Protein 1T9F (pdb70)

Organism: Caenorhabditis elegans (NCBI:txid6239)

Nearest PDB structures (foldseek):
  1t9f-assembly1_A  TM=1.006E+00  e=1.493E-34  Caenorhabditis elegans
  3mal-assembly2_B  TM=9.636E-01  e=2.741E-17  Arabidopsis thaliana
  6p28-assembly1_A  TM=9.040E-01  e=5.120E-12  Saccharomyces cerevisiae
  6zqq-assembly4_D  TM=9.127E-01  e=6.419E-11  Saccharomyces cerevisiae
  3uj4-assembly2_B  TM=7.169E-01  e=3.478E-07  Rattus norvegicus

B-factor: mean 32.27, std 14.47, range [6.42, 89.37]

Radius of gyration: 14.71 Å; Cα contacts (8 Å, |Δi|>4): 488; chains: 1; bounding box: 30×32×43 Å

Secondary structure (DSSP, 8-state):
--TT-B-BTT-EEEEEETTT-PEEEEEEEE-SSSS--EEEEEES-SS-GGG-EEEEE-TT----TTPBPPTT-EEEEEETTT--EEEEEEEE-SS-TTSEEEEEE--TTT--GGG-EEEE-SSSS-BTTSEEEEEETTT-PEEEEEEEE--TTSTTPEEEEEESS--TT--EEEE---

Solvent-accessible surface area: 8134 Å² total; per-residue (Å²): 101,79,127,124,44,51,3,31,8,73,28,33,7,15,0,15,1,28,112,58,31,0,40,0,10,0,21,123,47,138,18,82,69,24,34,33,42,19,3,0,0,0,7,155,74,74,92,37,103,43,1,6,0,34,0,16,12,10,48,134,55,193,30,80,182,47,52,17,10,92,14,50,70,95,4,22,0,34,0,68,61,48,19,13,0,0,13,2,26,163,92,53,1,23,88,6,163,136,43,24,0,0,0,2,46,19,34,99,101,102,15,60,68,9,0,4,1,33,0,56,16,138,68,94,65,0,46,70,78,31,104,4,54,0,103,1,39,89,39,21,3,18,0,0,16,30,61,92,100,24,35,192,117,18,154,20,32,40,0,0,0,2,2,124,74,91,60,60,10,0,24,0,85,5,28,124,16,158

Foldseek 3Di:
DPPPQADWAFAKWWKAFPPPRWTWFWDQDFADFWPRATAIWTHPDPQDLRRMKTKHAALPDHDDTVHWAWAFGKIWIARPPPQFIWFWDPIAFRPHRQFTGIHGDDHNVPDDLRRIWGWHDPDITHHLPDKTWTARPPPRFIWFFPPDADPPPRGGITGITTHNDDDSGGIIHIDHSD

InterPro domains:
  IPR016093 MIR motif [PF02815] (43-169)
  IPR016093 MIR motif [PS50919] (23-77)
  IPR016093 MIR motif [PS50919] (85-141)
  IPR016093 MIR motif [PS50919] (142-196)
  IPR016093 MIR motif [SM00472] (23-77)
  IPR016093 MIR motif [SM00472] (85-141)
  IPR016093 MIR motif [SM00472] (143-196)
  IPR036300 Mir domain superfamily [SSF82109] (24-197)

CATH classification: 2.80.10.50

Structure (mmCIF, N/CA/C/O backbone):
data_1T9F
#
_entry.id   1T9F
#
_cell.length_a   76.376
_cell.length_b   76.376
_cell.length_c   57.388
_cell.angle_alpha   90.00
_cell.angle_beta   90.00
_cell.angle_gamma   120.00
#
_symmetry.space_group_name_H-M   'P 64'
#
loop_
_entity.id
_entity.type
_entity.pdbx_description
1 polymer 'protein 1d10'
2 non-polymer 'MALONATE ION'
3 water water
#
loop_
_atom_site.group_PDB
_atom_site.id
_atom_site.type_symbol
_atom_site.label_atom_id
_atom_site.label_alt_id
_atom_site.label_comp_id
_atom_site.label_asym_id
_atom_site.label_entity_id
_atom_site.label_seq_id
_atom_site.pdbx_PDB_ins_code
_atom_site.Cartn_x
_atom_site.Cartn_y
_atom_site.Cartn_z
_atom_site.occupancy
_atom_site.B_iso_or_equiv
_atom_site.auth_seq_id
_atom_site.auth_comp_id
_atom_site.auth_asym_id
_atom_site.auth_atom_id
_atom_site.pdbx_PDB_model_num
ATOM 1 N N . GLY A 1 1 ? 4.352 39.773 -22.016 1.00 70.16 -1 GLY A N 1
ATOM 2 C CA . GLY A 1 1 ? 4.332 38.478 -21.278 1.00 69.23 -1 GLY A CA 1
ATOM 3 C C . GLY A 1 1 ? 4.803 37.322 -22.139 1.00 71.79 -1 GLY A C 1
ATOM 4 O O . GLY A 1 1 ? 4.031 36.415 -22.462 1.00 73.68 -1 GLY A O 1
ATOM 5 N N . SER A 1 2 ? 6.076 37.355 -22.519 1.00 68.23 0 SER A N 1
ATOM 6 C CA . SER A 1 2 ? 6.649 36.302 -23.346 1.00 64.14 0 SER A CA 1
ATOM 7 C C . SER A 1 2 ? 6.138 34.932 -22.906 1.00 67.09 0 SER 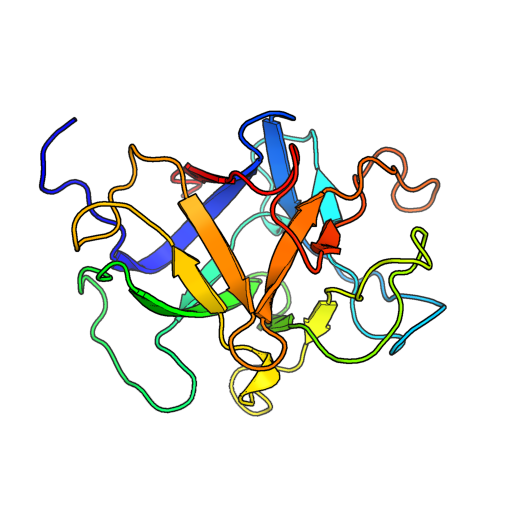A C 1
ATOM 8 O O . SER A 1 2 ? 6.129 34.610 -21.715 1.00 67.64 0 SER A O 1
ATOM 11 N N . ASP A 1 3 ? 5.712 34.130 -23.876 1.00 68.26 22 ASP A N 1
ATOM 12 C CA . ASP A 1 3 ? 5.174 32.800 -23.602 1.00 66.93 22 ASP A CA 1
ATOM 13 C C . ASP A 1 3 ? 6.250 31.830 -23.126 1.00 63.29 22 ASP A C 1
ATOM 14 O O . ASP A 1 3 ? 6.002 30.630 -23.015 1.00 63.81 22 ASP A O 1
ATOM 19 N N . GLU A 1 4 ? 7.440 32.350 -22.844 1.00 59.67 23 GLU A N 1
ATOM 20 C CA . GLU A 1 4 ? 8.542 31.514 -22.390 1.00 59.63 23 GLU A CA 1
ATOM 21 C C . GLU A 1 4 ? 9.183 32.069 -21.118 1.00 56.26 23 GLU A C 1
ATOM 22 O O . GLU A 1 4 ? 10.366 31.858 -20.858 1.00 53.06 23 GLU A O 1
ATOM 28 N N . ASP A 1 5 ? 8.388 32.783 -20.327 1.00 55.49 24 ASP A N 1
ATOM 29 C CA . ASP A 1 5 ? 8.862 33.345 -19.066 1.00 55.29 24 ASP A CA 1
ATOM 30 C C . ASP A 1 5 ? 8.437 32.382 -17.960 1.00 51.70 24 ASP A C 1
ATOM 31 O O . ASP A 1 5 ? 8.057 32.795 -16.863 1.00 53.18 24 ASP A O 1
ATOM 36 N N . PHE A 1 6 ? 8.509 31.090 -18.262 1.00 46.37 25 PHE A N 1
ATOM 37 C CA . PHE A 1 6 ? 8.104 30.054 -17.322 1.00 43.02 25 PHE A CA 1
ATOM 38 C C . PHE A 1 6 ? 8.962 29.901 -16.076 1.00 37.35 25 PHE A C 1
ATOM 39 O O . PHE A 1 6 ? 10.134 30.264 -16.053 1.00 34.94 25 PHE A O 1
ATOM 47 N N . VAL A 1 7 ? 8.342 29.357 -15.034 1.00 35.80 26 VAL A N 1
ATOM 48 C CA . VAL A 1 7 ? 9.001 29.114 -13.760 1.00 27.22 26 VAL A CA 1
ATOM 49 C C . VAL A 1 7 ? 9.806 27.837 -13.934 1.00 30.24 26 VAL A C 1
ATOM 50 O O . VAL A 1 7 ? 9.303 26.855 -14.481 1.00 28.59 26 VAL A O 1
ATOM 5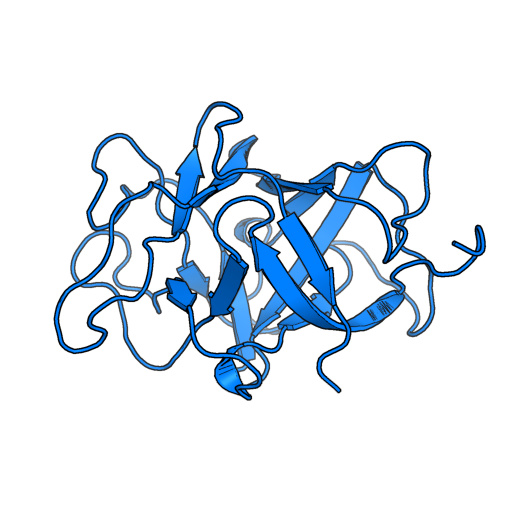4 N N . THR A 1 8 ? 11.048 27.845 -13.462 1.00 28.75 27 THR A N 1
ATOM 55 C CA . THR A 1 8 ? 11.924 26.692 -13.627 1.00 27.43 27 THR A CA 1
ATOM 56 C C . THR A 1 8 ? 12.291 25.947 -12.351 1.00 24.58 27 THR A C 1
ATOM 57 O O . THR A 1 8 ? 12.247 26.494 -11.248 1.00 18.26 27 THR A O 1
ATOM 61 N N . CYS A 1 9 ? 12.678 24.691 -12.520 1.00 18.60 28 CYS A N 1
ATOM 62 C CA . CYS A 1 9 ? 13.041 23.850 -11.395 1.00 21.71 28 CYS A CA 1
ATOM 63 C C . CYS A 1 9 ? 14.303 24.370 -10.707 1.00 18.57 28 CYS A C 1
ATOM 64 O O . CYS A 1 9 ? 15.269 24.735 -11.365 1.00 23.94 28 CYS A O 1
ATOM 67 N N . TYR A 1 10 ? 14.266 24.401 -9.379 1.00 18.10 29 TYR A N 1
ATOM 68 C CA . TYR A 1 10 ? 15.354 24.896 -8.536 1.00 22.23 29 TYR A CA 1
ATOM 69 C C . TYR A 1 10 ? 15.496 26.413 -8.554 1.00 23.58 29 TYR A C 1
ATOM 70 O O . TYR A 1 10 ? 16.460 26.960 -8.018 1.00 22.74 29 TYR A O 1
ATOM 79 N N . SER A 1 11 ? 14.547 27.100 -9.178 1.00 23.89 30 SER A N 1
ATOM 80 C CA . SER A 1 11 ? 14.603 28.554 -9.184 1.00 20.88 30 SER A CA 1
ATOM 81 C C . SER A 1 11 ? 14.223 28.977 -7.762 1.00 26.23 30 SER A C 1
ATOM 82 O O . SER A 1 11 ? 13.589 28.212 -7.034 1.00 20.15 30 SER A O 1
ATOM 85 N N 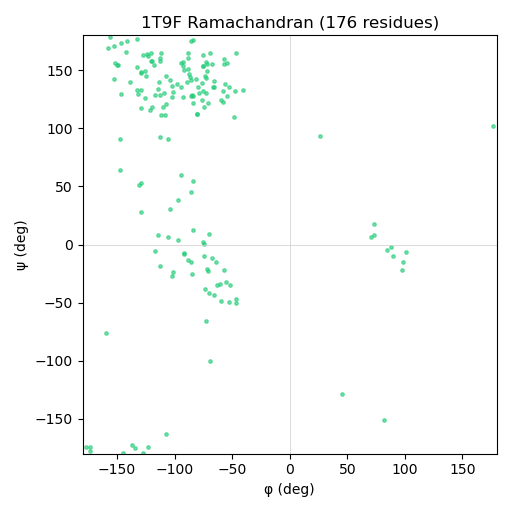. VAL A 1 12 ? 14.632 30.175 -7.357 1.00 20.82 31 VAL A N 1
ATOM 86 C CA . VAL A 1 12 ? 14.320 30.683 -6.024 1.00 20.03 31 VAL A CA 1
ATOM 87 C C . VAL A 1 12 ? 13.468 31.920 -6.213 1.00 22.76 31 VAL A C 1
ATOM 88 O O . VAL A 1 12 ? 13.848 32.824 -6.956 1.00 19.69 31 VAL A O 1
ATOM 92 N N . LEU A 1 13 ? 12.329 31.973 -5.538 1.00 19.71 32 LEU A N 1
ATOM 93 C CA . LEU A 1 13 ? 11.445 33.118 -5.691 1.00 25.12 32 LEU A CA 1
ATOM 94 C C . LEU A 1 13 ? 10.511 33.343 -4.511 1.00 18.61 32 LEU A C 1
ATOM 95 O O . LEU A 1 13 ? 10.534 32.593 -3.537 1.00 17.80 32 LEU A O 1
ATOM 100 N N . LYS A 1 14 ? 9.708 34.398 -4.606 1.00 14.81 33 LYS A N 1
ATOM 101 C CA . LYS A 1 14 ? 8.741 34.747 -3.574 1.00 18.14 33 LYS A CA 1
ATOM 102 C C . LYS A 1 14 ? 7.343 34.433 -4.086 1.00 16.97 33 LYS A C 1
ATOM 103 O O . LYS A 1 14 ? 7.067 34.584 -5.277 1.00 20.25 33 LYS A O 1
ATOM 109 N N . PHE A 1 15 ? 6.470 33.991 -3.186 1.00 18.51 34 PHE A N 1
ATOM 110 C CA . PHE A 1 15 ? 5.088 33.683 -3.525 1.00 17.35 34 PHE A CA 1
ATOM 111 C C . PHE A 1 15 ? 4.221 34.766 -2.899 1.00 25.06 34 PHE A C 1
ATOM 112 O O . PHE A 1 15 ? 4.102 34.849 -1.676 1.00 20.95 34 PHE A O 1
ATOM 120 N N . ILE A 1 16 ? 3.615 35.593 -3.744 1.00 20.74 35 ILE A N 1
ATOM 121 C CA . ILE A 1 16 ? 2.781 36.694 -3.273 1.00 21.08 35 ILE A CA 1
ATOM 122 C C . ILE A 1 16 ? 1.287 36.378 -3.371 1.00 21.63 35 ILE A C 1
ATOM 123 O O . ILE A 1 16 ? 0.807 35.922 -4.411 1.00 20.71 35 ILE A O 1
ATOM 128 N N . ASN A 1 17 ? 0.546 36.620 -2.297 1.00 16.26 36 ASN A N 1
ATOM 129 C CA . ASN A 1 17 ? -0.883 36.351 -2.354 1.00 16.95 36 ASN A CA 1
ATOM 130 C C . ASN A 1 17 ? -1.545 37.436 -3.193 1.00 19.05 36 ASN A C 1
ATOM 131 O O . ASN A 1 17 ? -1.487 38.626 -2.868 1.00 21.03 36 ASN A O 1
ATOM 136 N N . ALA A 1 18 ? -2.153 37.010 -4.294 1.00 29.08 37 ALA A N 1
ATOM 137 C CA . ALA A 1 18 ? -2.807 37.910 -5.240 1.00 22.33 37 ALA A CA 1
ATOM 138 C C . ALA A 1 18 ? -3.721 38.987 -4.664 1.00 27.07 37 ALA A C 1
ATOM 139 O O . ALA A 1 18 ? -3.595 40.164 -5.002 1.00 28.70 37 ALA A O 1
ATOM 141 N N . ASN A 1 19 ? -4.643 38.597 -3.796 1.00 27.01 38 ASN A N 1
ATOM 142 C CA . ASN A 1 19 ? -5.590 39.550 -3.241 1.00 29.10 38 ASN A CA 1
ATOM 143 C C . ASN A 1 19 ? -5.125 40.351 -2.011 1.00 32.55 38 ASN A C 1
ATOM 144 O O . ASN A 1 19 ? -5.605 41.466 -1.771 1.00 22.14 38 ASN A O 1
ATOM 149 N N . ASP A 1 20 ? -4.183 39.804 -1.247 1.00 29.19 39 ASP A N 1
ATOM 150 C CA . ASP A 1 20 ? -3.686 40.494 -0.056 1.00 27.69 39 ASP A CA 1
ATOM 151 C C . ASP A 1 20 ? -2.323 41.152 -0.267 1.00 22.47 39 ASP A C 1
ATOM 152 O O . ASP A 1 20 ? -1.992 42.132 0.401 1.00 25.32 39 ASP A O 1
ATOM 157 N N . GLY A 1 21 ? -1.527 40.609 -1.182 1.00 18.58 40 GLY A N 1
ATOM 158 C CA . GLY A 1 21 ? -0.209 41.178 -1.440 1.00 20.86 40 GLY A CA 1
ATOM 159 C C . GLY A 1 21 ? 0.899 40.694 -0.506 1.00 20.31 40 GLY A C 1
ATOM 160 O O . GLY A 1 21 ? 2.064 41.045 -0.690 1.00 23.40 40 GLY A O 1
ATOM 161 N N . SER A 1 22 ? 0.546 39.888 0.493 1.00 17.03 41 SER A N 1
ATOM 162 C CA . SER A 1 22 ? 1.526 39.361 1.444 1.00 18.80 41 SER A CA 1
ATOM 163 C C . SER A 1 22 ? 2.366 38.237 0.821 1.00 21.39 41 SER A C 1
ATOM 164 O O . SER A 1 22 ? 1.910 37.549 -0.095 1.00 18.73 41 SER A O 1
ATOM 167 N N . ARG A 1 23 ? 3.587 38.053 1.322 1.00 15.64 42 ARG A N 1
ATOM 168 C CA . ARG A 1 23 ? 4.486 37.028 0.795 1.00 16.17 42 ARG A CA 1
ATOM 169 C C . ARG A 1 23 ? 4.558 35.794 1.676 1.00 17.24 42 ARG A C 1
ATOM 170 O O . ARG A 1 23 ? 4.645 35.911 2.901 1.00 14.95 42 ARG A O 1
ATOM 178 N N . LEU A 1 24 ? 4.529 34.617 1.050 1.00 11.44 43 LEU A N 1
ATOM 179 C CA . LEU A 1 24 ? 4.613 33.352 1.791 1.00 10.82 43 LEU A CA 1
ATOM 180 C C . LEU A 1 24 ? 5.896 33.452 2.592 1.00 12.80 43 LEU A C 1
ATOM 181 O O . LEU A 1 24 ? 6.936 33.881 2.067 1.00 11.97 43 LEU A O 1
ATOM 186 N N . HIS A 1 25 ? 5.850 33.008 3.843 1.00 13.24 44 HIS A N 1
ATOM 187 C CA . HIS A 1 25 ? 6.996 33.218 4.718 1.00 10.40 44 HIS A CA 1
ATOM 188 C C . HIS A 1 25 ? 7.148 32.153 5.801 1.00 17.84 44 HIS A C 1
ATOM 189 O O . HIS A 1 25 ? 6.184 31.470 6.173 1.00 15.55 44 HIS A O 1
ATOM 196 N N . SER A 1 26 ? 8.370 31.994 6.286 1.00 16.17 45 SER A N 1
ATOM 197 C CA . SER A 1 26 ? 8.607 31.074 7.384 1.00 16.77 45 SER A CA 1
ATOM 198 C C . SER A 1 26 ? 9.720 31.632 8.254 1.00 24.09 45 SER A C 1
ATOM 199 O O . SER A 1 26 ? 10.345 32.633 7.904 1.00 20.56 45 SER A O 1
ATOM 202 N N . HIS A 1 27 ? 9.977 30.976 9.379 1.00 20.47 46 HIS A N 1
ATOM 203 C CA . HIS A 1 27 ? 10.971 31.469 10.321 1.00 24.37 46 HIS A CA 1
ATOM 204 C C . HIS A 1 27 ? 11.146 30.434 11.421 1.00 24.45 46 HIS A C 1
ATOM 205 O O . HIS A 1 27 ? 10.519 29.384 11.381 1.00 22.36 46 HIS A O 1
ATOM 212 N N . ASP A 1 28 ? 11.984 30.734 12.407 1.00 29.95 47 ASP A N 1
ATOM 213 C CA . ASP A 1 28 ? 12.236 29.795 13.496 1.00 30.32 47 ASP A CA 1
ATOM 214 C C . ASP A 1 28 ? 11.204 29.923 14.609 1.00 34.98 47 ASP A C 1
ATOM 215 O O . ASP A 1 28 ? 11.551 29.952 15.793 1.00 47.26 47 ASP A O 1
ATOM 220 N N . VAL A 1 29 ? 9.936 30.016 14.229 1.00 32.28 48 VAL A N 1
ATOM 221 C CA . VAL A 1 29 ? 8.846 30.122 15.191 1.00 24.97 48 VAL A CA 1
ATOM 222 C C . VAL A 1 29 ? 7.950 28.917 14.959 1.00 36.24 48 VAL A C 1
ATOM 223 O O . VAL A 1 29 ? 7.397 28.756 13.873 1.00 30.64 48 VAL A O 1
ATOM 227 N N . LYS A 1 30 ? 7.810 28.072 15.978 1.00 36.26 49 LYS A N 1
ATOM 228 C CA . LYS A 1 30 ? 6.994 26.871 15.862 1.00 33.71 49 LYS A CA 1
ATOM 229 C C . LYS A 1 30 ? 5.566 27.049 16.356 1.00 36.36 49 LYS A C 1
ATOM 230 O O . LYS A 1 30 ? 5.283 27.932 17.164 1.00 34.90 49 LYS A O 1
ATOM 236 N N . TYR A 1 31 ? 4.667 26.208 15.851 1.00 33.34 50 TYR A N 1
ATOM 237 C CA . TYR A 1 31 ? 3.268 26.248 16.249 1.00 33.99 50 TYR A CA 1
ATOM 238 C C . TYR A 1 31 ? 3.149 25.726 17.670 1.00 41.58 50 TYR A C 1
ATOM 239 O O . TYR A 1 31 ? 3.989 24.957 18.136 1.00 42.00 50 TYR A O 1
ATOM 248 N N . GLY A 1 32 ? 2.093 26.149 18.349 1.00 45.04 51 GLY A N 1
ATOM 249 C CA . GLY A 1 32 ? 1.847 25.708 19.704 1.00 52.06 51 GLY A CA 1
ATOM 250 C C . GLY A 1 32 ? 0.415 25.227 19.728 1.00 58.90 51 GLY A C 1
ATOM 251 O O . GLY A 1 32 ? -0.384 25.672 20.551 1.00 62.54 51 GLY A O 1
ATOM 252 N N . SER A 1 33 ? 0.088 24.322 18.809 1.00 59.77 52 SER A N 1
ATOM 253 C CA . SER A 1 33 ? -1.265 23.794 18.716 1.00 60.84 52 SER A CA 1
ATOM 254 C C . SER A 1 33 ? -1.370 22.455 17.980 1.00 60.63 52 SER A C 1
ATOM 255 O O . SER A 1 33 ? -1.536 21.410 18.608 1.00 69.40 52 SER A O 1
ATOM 258 N N . GLY A 1 34 ? -1.275 22.488 16.655 1.00 53.19 53 GLY A N 1
ATOM 259 C CA . GLY A 1 34 ? -1.394 21.270 15.869 1.00 48.98 53 GLY A CA 1
ATOM 260 C C . GLY A 1 34 ? -0.265 20.262 15.992 1.00 51.02 53 GLY A C 1
ATOM 261 O O . GLY A 1 34 ? -0.210 19.481 16.942 1.00 46.29 53 GLY A O 1
ATOM 262 N N . SER A 1 35 ? 0.634 20.270 15.014 1.00 43.61 54 SER A N 1
ATOM 263 C CA . SER A 1 35 ? 1.767 19.351 14.996 1.00 38.34 54 SER A CA 1
ATOM 264 C C . SER A 1 35 ? 2.923 19.916 15.804 1.00 38.29 54 SER A C 1
ATOM 265 O O . SER A 1 35 ? 3.861 19.200 16.149 1.00 39.48 54 SER A O 1
ATOM 268 N N . GLY A 1 36 ? 2.852 21.208 16.099 1.00 36.84 55 GLY A N 1
ATOM 269 C CA . GLY A 1 36 ? 3.919 21.840 16.846 1.00 34.17 55 GLY A CA 1
ATOM 270 C C . GLY A 1 36 ? 5.156 22.009 15.982 1.00 31.24 55 GLY A C 1
ATOM 271 O O . GLY A 1 36 ? 6.256 22.214 16.495 1.00 27.38 55 GLY A O 1
ATOM 272 N N . GLN A 1 37 ? 4.985 21.910 14.666 1.00 27.92 56 GLN A N 1
ATOM 273 C CA . GLN A 1 37 ? 6.106 22.073 13.742 1.00 27.72 56 GLN A CA 1
ATOM 274 C C . GLN A 1 37 ? 6.299 23.558 13.429 1.00 23.04 56 GLN A C 1
ATOM 275 O O . GLN A 1 37 ? 5.508 24.392 13.856 1.00 22.32 56 GLN A O 1
ATOM 281 N N . GLN A 1 38 ? 7.346 23.875 12.676 1.00 23.53 57 GLN A N 1
ATOM 282 C CA . GLN A 1 38 ? 7.651 25.256 12.309 1.00 23.22 57 GLN A CA 1
ATOM 283 C C . GLN A 1 38 ? 6.471 25.867 11.568 1.00 22.82 57 GLN A C 1
ATOM 284 O O . GLN A 1 38 ? 5.940 25.264 10.640 1.00 23.62 57 GLN A O 1
ATOM 290 N N . SER A 1 39 ? 6.068 27.065 11.978 1.00 24.36 58 SER A N 1
ATOM 291 C CA . SER A 1 39 ? 4.935 27.735 11.357 1.00 20.75 58 SER A CA 1
ATOM 292 C C . SER A 1 39 ? 5.238 28.338 9.983 1.00 24.93 58 SER A C 1
ATOM 293 O O . SER A 1 39 ? 6.398 28.535 9.606 1.00 20.82 58 SER A O 1
ATOM 296 N N . VAL A 1 40 ? 4.166 28.628 9.249 1.00 22.74 59 VAL A N 1
ATOM 297 C CA . VAL A 1 40 ? 4.243 29.243 7.928 1.00 18.26 59 VAL A CA 1
ATOM 298 C C . VAL A 1 40 ? 3.232 30.376 7.946 1.00 17.40 59 VAL A C 1
ATOM 299 O O . VAL A 1 40 ? 2.099 30.191 8.382 1.00 22.30 59 VAL A O 1
ATOM 303 N N . THR A 1 41 ? 3.640 31.550 7.485 1.00 19.62 60 THR A N 1
ATOM 304 C CA . THR A 1 41 ? 2.747 32.703 7.460 1.00 17.41 60 THR A CA 1
ATOM 305 C C . THR A 1 41 ? 2.898 33.460 6.147 1.00 16.60 60 THR A C 1
ATOM 306 O O . THR A 1 41 ? 3.578 33.006 5.224 1.00 17.67 60 THR A O 1
ATOM 310 N N . ALA A 1 42 ? 2.250 34.620 6.076 1.00 16.39 61 ALA A N 1
ATOM 311 C CA . ALA A 1 42 ? 2.349 35.490 4.916 1.00 16.69 61 ALA A CA 1
ATOM 312 C C . ALA A 1 42 ? 2.621 36.867 5.505 1.00 19.41 61 ALA A C 1
ATOM 313 O O . ALA A 1 42 ? 1.900 37.319 6.400 1.00 19.59 61 ALA A O 1
ATOM 315 N N . VAL A 1 43 ? 3.653 37.535 5.001 1.00 14.96 62 VAL A N 1
ATOM 316 C CA . VAL A 1 43 ? 4.034 38.841 5.523 1.00 21.07 62 VAL A CA 1
ATOM 317 C C . VAL A 1 43 ? 3.862 40.028 4.583 1.00 16.54 62 VAL A C 1
ATOM 318 O O . VAL A 1 43 ? 4.153 39.946 3.392 1.00 18.70 62 VAL A O 1
ATOM 322 N N . LYS A 1 44 ? 3.390 41.135 5.146 1.00 25.55 63 LYS A N 1
ATOM 323 C CA . LYS A 1 44 ? 3.211 42.378 4.410 1.00 31.01 63 LYS A CA 1
ATOM 324 C C . LYS A 1 44 ? 4.505 43.142 4.673 1.00 37.98 63 LYS A C 1
ATOM 325 O O . LYS A 1 44 ? 4.509 44.227 5.247 1.00 50.47 63 LYS A O 1
ATOM 331 N N . ASN A 1 45 ? 5.611 42.530 4.265 1.00 49.82 64 ASN A N 1
ATOM 332 C CA . ASN A 1 45 ? 6.945 43.086 4.448 1.00 49.83 64 ASN A CA 1
ATOM 333 C C . ASN A 1 45 ? 7.827 42.662 3.283 1.00 53.43 64 ASN A C 1
ATOM 334 O O . ASN A 1 45 ? 8.482 41.617 3.328 1.00 52.17 64 ASN A O 1
ATOM 339 N N . SER A 1 46 ? 7.839 43.490 2.245 1.00 52.80 65 SER A N 1
ATOM 340 C CA . SER A 1 46 ? 8.616 43.230 1.039 1.00 62.28 65 SER A CA 1
ATOM 341 C C . SER A 1 46 ? 10.060 42.795 1.279 1.00 65.05 65 SER A C 1
ATOM 342 O O . SER A 1 46 ? 10.601 42.942 2.377 1.00 66.34 65 SER A O 1
ATOM 345 N N . ASP A 1 47 ? 10.665 42.255 0.225 1.00 65.79 66 ASP A N 1
ATOM 346 C CA . ASP A 1 47 ? 12.049 41.796 0.232 1.00 68.45 66 ASP A CA 1
ATOM 347 C C . ASP A 1 47 ? 12.596 41.382 1.604 1.00 67.58 66 ASP A C 1
ATOM 348 O O . ASP A 1 47 ? 13.089 42.217 2.368 1.00 67.39 66 ASP A O 1
ATOM 353 N N . ASP A 1 48 ? 12.502 40.089 1.905 1.00 58.48 67 ASP A N 1
ATOM 354 C CA . ASP A 1 48 ? 13.001 39.529 3.163 1.00 48.34 67 ASP A CA 1
ATOM 355 C C . ASP A 1 48 ? 13.495 38.118 2.842 1.00 41.75 67 ASP A C 1
ATOM 356 O O . ASP A 1 48 ? 12.782 37.329 2.217 1.00 31.83 67 ASP A O 1
ATOM 361 N N . ILE A 1 49 ? 14.718 37.814 3.262 1.00 32.35 68 ILE A N 1
ATOM 362 C CA . ILE A 1 49 ? 15.319 36.514 3.000 1.00 25.91 68 ILE A CA 1
ATOM 363 C C . ILE A 1 49 ? 14.474 35.329 3.481 1.00 19.03 68 ILE A C 1
ATOM 364 O O . ILE A 1 49 ? 14.504 34.258 2.875 1.00 19.16 68 ILE A O 1
ATOM 369 N N . ASN A 1 50 ? 13.725 35.515 4.563 1.00 15.02 69 ASN A N 1
ATOM 370 C CA . ASN A 1 50 ? 12.884 34.448 5.080 1.00 19.43 69 ASN A CA 1
ATOM 371 C C . ASN A 1 50 ? 11.626 34.258 4.227 1.00 18.39 69 ASN A C 1
ATOM 372 O O . ASN A 1 50 ? 10.786 33.424 4.553 1.00 15.94 69 ASN A O 1
ATOM 377 N N . SER A 1 51 ? 11.499 35.032 3.148 1.00 10.93 70 SER A N 1
ATOM 378 C CA . SER A 1 51 ? 10.341 34.913 2.261 1.00 16.19 70 SER A CA 1
ATOM 379 C C . SER A 1 51 ? 10.726 34.224 0.962 1.00 21.33 70 SER A C 1
ATOM 380 O O . SER A 1 51 ? 9.923 34.160 0.022 1.00 17.16 70 SER A O 1
ATOM 383 N N . HIS A 1 52 ? 11.960 33.729 0.898 1.00 15.32 71 HIS A N 1
ATOM 384 C CA . HIS A 1 52 ? 12.420 33.045 -0.303 1.00 15.60 71 HIS A CA 1
ATOM 385 C C . HIS A 1 52 ? 12.238 31.545 -0.213 1.00 17.97 71 HIS A C 1
ATOM 386 O O . HIS A 1 52 ? 12.542 30.928 0.821 1.00 15.73 71 HIS A O 1
ATOM 393 N N . TRP A 1 53 ? 11.731 30.976 -1.306 1.00 12.16 72 TRP A N 1
ATOM 394 C CA . TRP A 1 53 ? 11.481 29.546 -1.408 1.00 11.86 72 TRP A CA 1
ATOM 395 C C . TRP A 1 53 ? 12.102 28.986 -2.676 1.00 14.14 72 TRP A C 1
ATOM 396 O O . TRP A 1 53 ? 12.168 29.664 -3.701 1.00 21.98 72 TRP A O 1
ATOM 407 N N . GLN A 1 54 ? 12.548 27.739 -2.616 1.00 17.71 73 GLN A N 1
ATOM 408 C CA . GLN A 1 54 ? 13.143 27.116 -3.783 1.00 14.84 73 GLN A CA 1
ATOM 409 C C . GLN A 1 54 ? 12.281 25.983 -4.296 1.00 12.80 73 GLN A C 1
ATOM 410 O O . GLN A 1 54 ? 11.880 25.091 -3.547 1.00 14.15 73 GLN A O 1
ATOM 416 N N . ILE A 1 55 ? 11.992 26.024 -5.586 1.00 15.05 74 ILE A N 1
ATOM 417 C CA . ILE A 1 55 ? 11.179 24.997 -6.211 1.00 13.28 74 ILE A CA 1
ATOM 418 C C . ILE A 1 55 ? 11.979 23.720 -6.419 1.00 16.62 74 ILE A C 1
ATOM 419 O O . ILE A 1 55 ? 13.047 23.740 -7.034 1.00 18.18 74 ILE A O 1
ATOM 424 N N . PHE A 1 56 ? 11.453 22.618 -5.882 1.00 18.79 75 PHE A N 1
ATOM 425 C CA . PHE A 1 56 ? 12.066 21.297 -5.997 1.00 17.95 75 PHE A CA 1
ATOM 426 C C . PHE A 1 56 ? 11.132 20.358 -6.755 1.00 22.55 75 PHE A C 1
ATOM 427 O O . PHE A 1 56 ? 9.917 20.557 -6.760 1.00 16.92 75 PHE A O 1
ATOM 435 N N . PRO A 1 57 ? 11.685 19.319 -7.405 1.00 25.91 76 PRO A N 1
ATOM 436 C CA . PRO A 1 57 ? 10.803 18.394 -8.127 1.00 24.76 76 PRO A CA 1
ATOM 437 C C . PRO A 1 57 ? 10.022 17.632 -7.062 1.00 19.25 76 PRO A C 1
ATOM 438 O O . PRO A 1 57 ? 10.395 17.667 -5.886 1.00 20.25 76 PRO A O 1
ATOM 442 N N . ALA A 1 58 ? 8.940 16.966 -7.457 1.00 16.75 77 ALA A N 1
ATOM 443 C CA . ALA A 1 58 ? 8.121 16.210 -6.512 1.00 23.14 77 ALA A CA 1
ATOM 444 C C . ALA A 1 58 ? 8.968 15.168 -5.781 1.00 21.34 77 ALA A C 1
ATOM 445 O O . ALA A 1 58 ? 10.038 14.793 -6.261 1.00 19.00 77 ALA A O 1
ATOM 447 N N . LEU A 1 59 ? 8.489 14.704 -4.629 1.00 19.96 78 LEU A N 1
ATOM 448 C CA . LEU A 1 59 ? 9.232 13.719 -3.836 1.00 28.31 78 LEU A CA 1
ATOM 449 C C . LEU A 1 59 ? 9.770 12.550 -4.648 1.00 32.85 78 LEU A C 1
ATOM 450 O O . LEU A 1 59 ? 10.936 12.175 -4.509 1.00 35.59 78 LEU A O 1
ATOM 455 N N . ASN A 1 60 ? 8.934 11.967 -5.497 1.00 29.54 79 ASN A N 1
ATOM 456 C CA . ASN A 1 60 ? 9.386 10.825 -6.288 1.00 40.63 79 ASN A CA 1
ATOM 457 C C . ASN A 1 60 ? 9.692 11.159 -7.745 1.00 42.82 79 ASN A C 1
ATOM 458 O O . ASN A 1 60 ? 9.547 10.319 -8.635 1.00 39.17 79 ASN A O 1
ATOM 463 N N . ALA A 1 61 ? 10.133 12.391 -7.975 1.00 33.86 80 ALA A N 1
ATOM 464 C CA . ALA A 1 61 ? 10.478 12.850 -9.310 1.00 33.05 80 ALA A CA 1
ATOM 465 C C . ALA A 1 61 ? 11.880 13.436 -9.284 1.00 29.84 80 ALA A C 1
ATOM 466 O O . ALA A 1 61 ? 12.534 13.467 -8.245 1.00 30.27 80 ALA A O 1
ATOM 468 N N . LYS A 1 62 ? 12.329 13.907 -10.439 1.00 32.52 81 LYS A N 1
ATOM 469 C CA . LYS A 1 62 ? 13.643 14.513 -10.571 1.00 37.41 81 LYS A CA 1
ATOM 470 C C . LYS A 1 62 ? 13.562 15.551 -11.685 1.00 34.14 81 LYS A C 1
ATOM 471 O O . LYS A 1 62 ? 12.721 15.450 -12.576 1.00 34.73 81 LYS A O 1
ATOM 477 N N . CYS A 1 63 ? 14.429 16.552 -11.634 1.00 26.46 82 CYS A N 1
ATOM 478 C CA . CYS A 1 63 ? 14.418 17.587 -12.651 1.00 28.66 82 CYS A CA 1
ATOM 479 C C . CYS A 1 63 ? 15.801 18.190 -12.797 1.00 28.44 82 CYS A C 1
ATOM 480 O O . CYS A 1 63 ? 16.691 17.931 -11.994 1.00 38.48 82 CYS A O 1
ATOM 483 N N . ASN A 1 64 ? 15.968 19.011 -13.824 1.00 36.00 83 ASN A N 1
ATOM 484 C CA . ASN A 1 64 ? 17.231 19.687 -14.076 1.00 37.06 83 ASN A CA 1
ATOM 485 C C . ASN A 1 64 ? 17.028 21.187 -13.904 1.00 40.07 83 ASN A C 1
ATOM 486 O O . ASN A 1 64 ? 16.051 21.749 -14.402 1.00 35.61 83 ASN A O 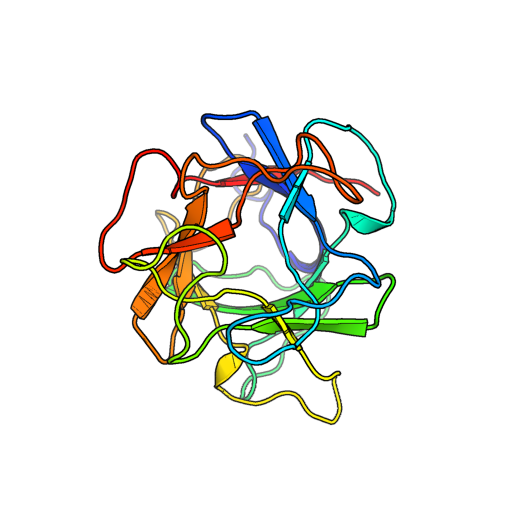1
ATOM 491 N N . ARG A 1 65 ? 17.940 21.835 -13.189 1.00 36.76 84 ARG A N 1
ATOM 492 C CA . ARG A 1 65 ? 17.839 23.272 -12.986 1.00 36.21 84 ARG A CA 1
ATOM 493 C C . ARG A 1 65 ? 17.563 23.901 -14.344 1.00 40.03 84 ARG A C 1
ATOM 494 O O . ARG A 1 65 ? 18.228 23.579 -15.329 1.00 42.96 84 ARG A O 1
ATOM 502 N N . GLY A 1 66 ? 16.573 24.784 -14.405 1.00 31.47 85 GLY A N 1
ATOM 503 C CA . GLY A 1 66 ? 16.245 25.415 -15.668 1.00 35.95 85 GLY A CA 1
ATOM 504 C C . GLY A 1 66 ? 15.067 24.751 -16.359 1.00 38.44 85 GLY A C 1
ATOM 505 O O . GLY A 1 66 ? 14.492 25.311 -17.295 1.00 40.28 85 GLY A O 1
ATOM 506 N N . ASP A 1 67 ? 14.704 23.554 -15.908 1.00 32.62 86 ASP A N 1
ATOM 507 C CA . ASP A 1 67 ? 13.573 22.841 -16.494 1.00 33.72 86 ASP A CA 1
ATOM 508 C C . ASP A 1 67 ? 12.277 23.584 -16.207 1.00 34.44 86 ASP A C 1
ATOM 509 O O . ASP A 1 67 ? 12.047 24.039 -15.091 1.00 32.61 86 ASP A O 1
ATOM 514 N N . ALA A 1 68 ? 11.435 23.709 -17.224 1.00 32.83 87 ALA A N 1
ATOM 515 C CA . ALA A 1 68 ? 10.160 24.378 -17.060 1.00 33.11 87 ALA A CA 1
ATOM 516 C C . ALA A 1 68 ? 9.266 23.465 -16.245 1.00 27.79 87 ALA A C 1
ATOM 517 O O . ALA A 1 68 ? 9.398 22.244 -16.299 1.00 25.57 87 ALA A O 1
ATOM 519 N N . ILE A 1 69 ? 8.371 24.055 -15.465 1.00 33.57 88 ILE A N 1
ATOM 520 C CA . ILE A 1 69 ? 7.445 23.262 -14.674 1.00 29.69 88 ILE A CA 1
ATOM 521 C C . ILE A 1 69 ? 6.117 23.309 -15.408 1.00 34.02 88 ILE A C 1
ATOM 522 O O . ILE A 1 69 ? 5.616 24.388 -15.733 1.00 27.55 88 ILE A O 1
ATOM 527 N N . LYS A 1 70 ? 5.558 22.137 -15.684 1.00 28.62 89 LYS A N 1
ATOM 528 C CA . LYS A 1 70 ? 4.295 22.063 -16.395 1.00 32.16 89 LYS A CA 1
ATOM 529 C C . LYS A 1 70 ? 3.146 22.147 -15.403 1.00 29.68 89 LYS A C 1
ATOM 530 O O . LYS A 1 70 ? 3.270 21.673 -14.274 1.00 23.85 89 LYS A O 1
ATOM 536 N N . CYS A 1 71 ? 2.033 22.754 -15.816 1.00 26.67 90 CYS A N 1
ATOM 537 C CA . CYS A 1 71 ? 0.869 22.867 -14.939 1.00 23.14 90 CYS A CA 1
ATOM 538 C C . CYS A 1 71 ? 0.326 21.470 -14.695 1.00 22.14 90 CYS A C 1
ATOM 539 O O . CYS A 1 71 ? 0.307 20.637 -15.599 1.00 26.09 90 CYS A O 1
ATOM 542 N N . GLY A 1 72 ? -0.101 21.212 -13.466 1.00 19.38 91 GLY A N 1
ATOM 543 C CA . GLY A 1 72 ? -0.617 19.906 -13.128 1.00 18.94 91 GLY A CA 1
ATOM 544 C C . GLY A 1 72 ? 0.451 19.055 -12.462 1.00 21.24 91 GLY A C 1
ATOM 545 O O . GLY A 1 72 ? 0.139 18.089 -11.768 1.00 24.01 91 GLY A O 1
ATOM 546 N N . ASP A 1 73 ? 1.716 19.397 -12.679 1.00 23.40 92 ASP A N 1
ATOM 547 C CA . ASP A 1 73 ? 2.805 18.647 -12.057 1.00 27.21 92 ASP A CA 1
ATOM 548 C C . ASP A 1 73 ? 2.929 19.006 -10.581 1.00 24.19 92 ASP A C 1
ATOM 549 O O . ASP A 1 73 ? 2.538 20.096 -10.164 1.00 19.26 92 ASP A O 1
ATOM 554 N N . LYS A 1 74 ? 3.458 18.077 -9.792 1.00 19.99 93 LYS A N 1
ATOM 555 C CA . LYS A 1 74 ? 3.656 18.309 -8.371 1.00 20.83 93 LYS A CA 1
ATOM 556 C C . LYS A 1 74 ? 5.057 18.863 -8.147 1.00 23.59 93 LYS A C 1
ATOM 557 O O . LYS A 1 74 ? 5.973 18.596 -8.929 1.00 16.09 93 LYS A O 1
ATOM 563 N N . ILE A 1 75 ? 5.205 19.670 -7.103 1.00 18.64 94 ILE A N 1
ATOM 564 C CA . ILE A 1 75 ? 6.497 20.235 -6.744 1.00 17.58 94 ILE A CA 1
ATOM 565 C C . ILE A 1 75 ? 6.592 20.227 -5.234 1.00 14.82 94 ILE A C 1
ATOM 566 O O . ILE A 1 75 ? 5.646 19.861 -4.545 1.00 16.80 94 ILE A O 1
ATOM 571 N N . ARG A 1 76 ? 7.759 20.611 -4.739 1.00 17.95 95 ARG A N 1
ATOM 572 C CA . ARG A 1 76 ? 8.006 20.746 -3.320 1.00 15.08 95 ARG A CA 1
ATOM 573 C C . ARG A 1 76 ? 8.598 22.146 -3.202 1.00 13.78 95 ARG A C 1
ATOM 574 O O . ARG A 1 76 ? 9.250 22.626 -4.131 1.00 17.71 95 ARG A O 1
ATOM 582 N N . LEU A 1 77 ? 8.355 22.815 -2.081 1.00 15.59 96 LEU A N 1
ATOM 583 C CA . LEU A 1 77 ? 8.876 24.158 -1.891 1.00 15.09 96 LEU A CA 1
ATOM 584 C C . LEU A 1 77 ? 9.756 24.196 -0.650 1.00 12.27 96 LEU A C 1
ATOM 585 O O . LEU A 1 77 ? 9.286 23.989 0.469 1.00 13.79 96 LEU A O 1
ATOM 590 N N . LYS A 1 78 ? 11.038 24.461 -0.867 1.00 15.43 97 LYS A N 1
ATOM 591 C CA . LYS A 1 78 ? 12.008 24.523 0.218 1.00 13.62 97 LYS A CA 1
ATOM 592 C C . LYS A 1 78 ? 12.199 25.938 0.767 1.00 13.33 97 LYS A C 1
ATOM 593 O O . LYS A 1 78 ? 12.454 26.876 0.008 1.00 16.33 97 LYS A O 1
ATOM 599 N N . HIS A 1 79 ? 12.051 26.097 2.076 1.00 10.64 98 HIS A N 1
ATOM 600 C CA . HIS A 1 79 ? 12.258 27.396 2.698 1.00 15.52 98 HIS A CA 1
ATOM 601 C C . HIS A 1 79 ? 13.775 27.515 2.835 1.00 21.16 98 HIS A C 1
ATOM 602 O O . HIS A 1 79 ? 14.398 26.773 3.601 1.00 18.88 98 HIS A O 1
ATOM 609 N N . LEU A 1 80 ? 14.361 28.440 2.082 1.00 18.40 99 LEU A N 1
ATOM 610 C CA . LEU A 1 80 ? 15.809 28.606 2.052 1.00 22.07 99 LEU A CA 1
ATOM 611 C C . LEU A 1 80 ? 16.555 28.784 3.359 1.00 27.89 99 LEU A C 1
ATOM 612 O O . LEU A 1 80 ? 17.542 28.093 3.597 1.00 28.20 99 LEU A O 1
ATOM 617 N N . THR A 1 81 ? 16.093 29.687 4.212 1.00 24.68 100 THR A N 1
ATOM 618 C CA . THR A 1 81 ? 16.798 29.937 5.461 1.00 33.21 100 THR A CA 1
ATOM 619 C C . THR A 1 81 ? 16.722 28.850 6.528 1.00 36.80 100 THR A C 1
ATOM 620 O O . THR A 1 81 ? 17.573 28.815 7.416 1.00 36.81 100 THR A O 1
ATOM 624 N N . THR A 1 82 ? 15.727 27.966 6.463 1.00 26.74 101 THR A N 1
ATOM 625 C CA . THR A 1 82 ? 15.636 26.910 7.472 1.00 24.64 101 THR A CA 1
ATOM 626 C C . THR A 1 82 ? 15.772 25.507 6.895 1.00 26.22 101 THR A C 1
ATOM 627 O O . THR A 1 82 ? 15.820 24.530 7.638 1.00 27.05 101 THR A O 1
ATOM 631 N N . GLY A 1 83 ? 15.829 25.414 5.571 1.00 24.79 102 GLY A N 1
ATOM 632 C CA . GLY A 1 83 ? 15.984 24.126 4.920 1.00 32.71 102 GLY A CA 1
ATOM 633 C C . GLY A 1 83 ? 14.791 23.188 4.978 1.00 30.03 102 GLY A C 1
ATOM 634 O O . GLY A 1 83 ? 14.891 22.032 4.561 1.00 25.94 102 GLY A O 1
ATOM 635 N N . THR A 1 84 ? 13.672 23.684 5.494 1.00 17.98 103 THR A N 1
ATOM 636 C CA . THR A 1 84 ? 12.443 22.912 5.613 1.00 19.89 103 THR A CA 1
ATOM 637 C C . THR A 1 84 ? 11.633 22.945 4.304 1.00 19.98 103 THR A C 1
ATOM 638 O O . THR A 1 84 ? 12.005 23.638 3.352 1.00 15.58 103 THR A O 1
ATOM 642 N N . PHE A 1 85 ? 10.527 22.202 4.269 1.00 17.92 104 PHE A N 1
ATOM 643 C CA . PHE A 1 85 ? 9.660 22.162 3.091 1.00 18.35 104 PHE A CA 1
ATOM 644 C C . PHE A 1 85 ? 8.216 22.527 3.435 1.00 18.27 104 PHE A C 1
ATOM 645 O O . PHE A 1 85 ? 7.729 22.209 4.521 1.00 23.05 104 PHE A O 1
ATOM 653 N N . LEU A 1 86 ? 7.531 23.203 2.514 1.00 19.81 105 LEU A N 1
ATOM 654 C CA . LEU A 1 86 ? 6.138 23.563 2.738 1.00 12.06 105 LEU A CA 1
ATOM 655 C C . LEU A 1 86 ? 5.438 22.218 2.927 1.00 17.67 105 LEU A C 1
ATOM 656 O O . LEU A 1 86 ? 5.489 21.349 2.049 1.00 19.96 105 LEU A O 1
ATOM 661 N N . HIS A 1 87 ? 4.760 22.064 4.053 1.00 17.70 106 HIS A N 1
ATOM 662 C CA . HIS A 1 87 ? 4.142 20.790 4.398 1.00 24.95 106 HIS A CA 1
ATOM 663 C C . HIS A 1 87 ? 2.703 20.897 4.873 1.00 22.73 106 HIS A C 1
ATOM 664 O O . HIS A 1 87 ? 2.281 21.926 5.403 1.00 22.46 106 HIS A O 1
ATOM 671 N N . SER A 1 88 ? 1.942 19.829 4.660 1.00 23.14 107 SER A N 1
ATOM 672 C CA . SER A 1 88 ? 0.577 19.790 5.151 1.00 21.91 107 SER A CA 1
ATOM 673 C C . SER A 1 88 ? 0.251 18.388 5.633 1.00 27.58 107 SER A C 1
ATOM 674 O O . SER A 1 88 ? 0.973 17.428 5.347 1.00 20.45 107 SER A O 1
ATOM 677 N N . HIS A 1 89 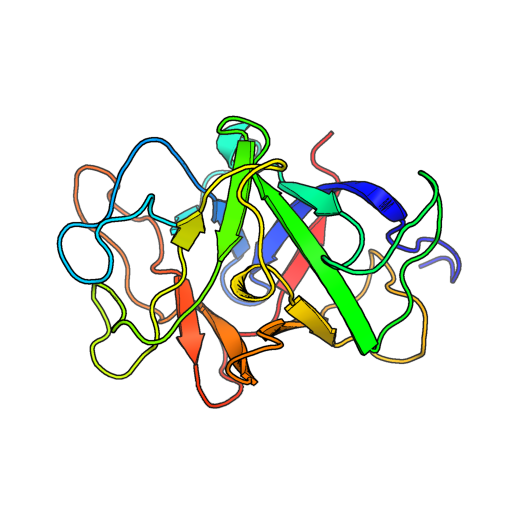? -0.845 18.276 6.366 1.00 31.87 108 HIS A N 1
ATOM 678 C CA . HIS A 1 89 ? -1.229 17.006 6.952 1.00 33.03 108 HIS A CA 1
ATOM 679 C C . HIS A 1 89 ? -2.559 17.152 7.669 1.00 33.58 108 HIS A C 1
ATOM 680 O O . HIS A 1 89 ? -3.193 18.205 7.603 1.00 29.61 108 HIS A O 1
ATOM 687 N N . HIS A 1 90 ? -2.973 16.094 8.360 1.00 39.24 109 HIS A N 1
ATOM 688 C CA . HIS A 1 90 ? -4.242 16.103 9.068 1.00 43.99 109 HIS A CA 1
ATOM 689 C C . HIS A 1 90 ? -4.240 16.710 10.467 1.00 41.96 109 HIS A C 1
ATOM 690 O O . HIS A 1 90 ? -4.641 16.063 11.431 1.00 44.14 109 HIS A O 1
ATOM 697 N N . PHE A 1 91 ? -3.777 17.947 10.577 1.00 36.73 110 PHE A N 1
ATOM 698 C CA . PHE A 1 91 ? -3.791 18.642 11.854 1.00 38.47 110 PHE A CA 1
ATOM 699 C C . PHE A 1 91 ? -4.641 19.884 11.631 1.00 34.69 110 PHE A C 1
ATOM 700 O O . PHE A 1 91 ? -4.807 20.331 10.498 1.00 39.03 110 PHE A O 1
ATOM 708 N N . THR A 1 92 ? -5.187 20.439 12.704 1.00 40.91 111 THR A N 1
ATOM 709 C CA . THR A 1 92 ? -6.035 21.617 12.586 1.00 38.98 111 THR A CA 1
ATOM 710 C C . THR A 1 92 ? -5.197 22.895 12.590 1.00 38.77 111 THR A C 1
ATOM 711 O O . THR A 1 92 ? -4.199 22.988 13.308 1.00 40.14 111 THR A O 1
ATOM 715 N N . ALA A 1 93 ? -5.600 23.870 11.777 1.00 31.39 112 ALA A N 1
ATOM 716 C CA . ALA A 1 93 ? -4.892 25.147 11.689 1.00 37.46 112 ALA A CA 1
ATOM 717 C C . ALA A 1 93 ? -4.776 25.762 13.081 1.00 40.25 112 ALA A C 1
ATOM 718 O O . ALA A 1 93 ? -5.578 25.461 13.967 1.00 42.76 112 ALA A O 1
ATOM 720 N N . PRO A 1 94 ? -3.775 26.634 13.292 1.00 38.42 113 PRO A N 1
ATOM 721 C CA . PRO A 1 94 ? -3.566 27.283 14.592 1.00 35.67 113 PRO A CA 1
ATOM 722 C C . PRO A 1 94 ? -4.660 28.247 15.060 1.00 37.03 113 PRO A C 1
ATOM 723 O O . PRO A 1 94 ? -5.039 28.223 16.226 1.00 40.77 113 PRO A O 1
ATOM 727 N N . LEU A 1 95 ? -5.161 29.094 14.166 1.00 35.63 114 LEU A N 1
ATOM 728 C CA . LEU A 1 95 ? -6.199 30.054 14.543 1.00 36.64 114 LEU A CA 1
ATOM 729 C C . LEU A 1 95 ? -7.538 29.759 13.885 1.00 42.63 114 LEU A C 1
ATOM 730 O O . LEU A 1 95 ? -8.577 30.242 14.335 1.00 47.02 114 LEU A O 1
ATOM 735 N N . SER A 1 96 ? -7.516 28.975 12.814 1.00 36.08 115 SER A N 1
ATOM 736 C CA . SER A 1 96 ? -8.748 28.622 12.118 1.00 41.78 115 SER A CA 1
ATOM 737 C C . SER A 1 96 ? -9.025 27.134 12.273 1.00 42.25 115 SER A C 1
ATOM 738 O O . SER A 1 96 ? -8.560 26.311 11.485 1.00 39.09 115 SER A O 1
ATOM 741 N N . LYS A 1 97 ? -9.793 26.805 13.306 1.00 45.24 116 LYS A N 1
ATOM 742 C CA . LYS A 1 97 ? -10.150 25.427 13.623 1.00 45.06 116 LYS A CA 1
ATOM 743 C C . LYS A 1 97 ? -10.745 24.637 12.459 1.00 42.14 116 LYS A C 1
ATOM 744 O O . LYS A 1 97 ? -10.520 23.428 12.343 1.00 43.54 116 LYS A O 1
ATOM 750 N N . GLN A 1 98 ? -11.506 25.313 11.603 1.00 36.04 117 GLN A N 1
ATOM 751 C CA . GLN A 1 98 ? -12.144 24.651 10.471 1.00 38.17 117 GLN A CA 1
ATOM 752 C C . GLN A 1 98 ? -11.180 24.309 9.346 1.00 40.86 117 GLN A C 1
ATOM 753 O O . GLN A 1 98 ? -11.542 23.597 8.403 1.00 39.81 117 GLN A O 1
ATOM 759 N N . HIS A 1 99 ? -9.956 24.816 9.436 1.00 35.91 118 HIS A N 1
ATOM 760 C CA . HIS A 1 99 ? -8.986 24.558 8.392 1.00 31.16 118 HIS A CA 1
ATOM 761 C C . HIS A 1 99 ? -7.818 23.680 8.799 1.00 35.68 118 HIS A C 1
ATOM 762 O O . HIS A 1 99 ? -7.559 23.449 9.983 1.00 37.44 118 HIS A O 1
ATOM 769 N N . GLN A 1 100 ? -7.123 23.195 7.779 1.00 32.92 119 GLN A N 1
ATOM 770 C CA . GLN A 1 100 ? -5.981 22.314 7.928 1.00 29.72 119 GLN A CA 1
ATOM 771 C C . GLN A 1 100 ? -4.700 23.125 8.113 1.00 32.33 119 GLN A C 1
ATOM 772 O O . GLN A 1 100 ? -4.536 24.193 7.520 1.00 26.83 119 GLN A O 1
ATOM 778 N N . GLU A 1 101 ? -3.801 22.607 8.943 1.00 27.21 120 GLU A N 1
ATOM 779 C CA . GLU A 1 101 ? -2.532 23.262 9.239 1.00 31.98 120 GLU A CA 1
ATOM 780 C C . GLU A 1 101 ? -1.547 23.161 8.081 1.00 33.12 120 GLU A C 1
ATOM 781 O O . GLU A 1 101 ? -1.504 22.158 7.367 1.00 27.43 120 GLU A O 1
ATOM 787 N N . VAL A 1 102 ? -0.760 24.217 7.902 1.00 28.68 121 VAL A N 1
ATOM 788 C CA . VAL A 1 102 ? 0.268 24.247 6.874 1.00 18.26 121 VAL A CA 1
ATOM 789 C C . VAL A 1 102 ? 1.545 24.589 7.631 1.00 15.73 121 VAL A C 1
ATOM 790 O O . VAL A 1 102 ? 1.594 25.571 8.356 1.00 22.39 121 VAL A O 1
ATOM 794 N N . SER A 1 103 ? 2.577 23.775 7.469 1.00 17.73 122 SER A N 1
ATOM 795 C CA . SER A 1 103 ? 3.819 23.998 8.198 1.00 16.30 122 SER A CA 1
ATOM 796 C C . SER A 1 103 ? 5.046 23.909 7.313 1.00 19.39 122 SER A C 1
ATOM 797 O O . SER A 1 103 ? 4.944 23.637 6.117 1.00 18.32 122 SER A O 1
ATOM 800 N N . ALA A 1 104 ? 6.206 24.166 7.912 1.00 16.70 123 ALA A N 1
ATOM 801 C CA . ALA A 1 104 ? 7.491 24.070 7.228 1.00 16.07 123 ALA A CA 1
ATOM 802 C C . ALA A 1 104 ? 8.106 22.862 7.935 1.00 26.23 123 ALA A C 1
ATOM 803 O O . ALA A 1 104 ? 8.424 22.925 9.125 1.00 20.74 123 ALA A O 1
ATOM 805 N N . PHE A 1 105 ? 8.253 21.762 7.206 1.00 21.78 124 PHE A N 1
ATOM 806 C CA . PHE A 1 105 ? 8.747 20.532 7.802 1.00 27.82 124 PHE A CA 1
ATOM 807 C C . PHE A 1 105 ? 10.034 19.914 7.269 1.00 21.84 124 PHE A C 1
ATOM 808 O O . PHE A 1 105 ? 10.472 20.181 6.149 1.00 23.70 124 PHE A O 1
ATOM 816 N N . GLY A 1 106 ? 10.644 19.095 8.126 1.00 28.18 125 GLY A N 1
ATOM 817 C CA . GLY A 1 106 ? 11.848 18.361 7.784 1.00 18.74 125 GLY A CA 1
ATOM 818 C C . GLY A 1 106 ? 13.020 19.002 7.077 1.00 19.21 125 GLY A C 1
ATOM 819 O O . GLY A 1 106 ? 13.539 20.031 7.508 1.00 25.00 125 GLY A O 1
ATOM 820 N N . SER A 1 107 ? 13.442 18.355 5.992 1.00 15.81 126 SER A N 1
ATOM 821 C CA . SER A 1 107 ? 14.588 18.768 5.186 1.00 17.95 126 SER A CA 1
ATOM 822 C C . SER A 1 107 ? 14.617 17.850 3.971 1.00 11.07 126 SER A C 1
ATOM 823 O O . SER A 1 107 ? 13.721 17.039 3.796 1.00 23.18 126 SER A O 1
ATOM 826 N N . GLU A 1 108 ? 15.651 17.953 3.145 1.00 18.71 127 GLU A N 1
ATOM 827 C CA . GLU A 1 108 ? 15.739 17.092 1.972 1.00 25.35 127 GLU A CA 1
ATOM 828 C C . GLU A 1 108 ? 15.793 15.623 2.384 1.00 32.33 127 GLU A C 1
ATOM 829 O O . GLU A 1 108 ? 15.260 14.748 1.694 1.00 28.03 127 GLU A O 1
ATOM 835 N N . ALA A 1 109 ? 16.435 15.362 3.518 1.00 34.35 128 ALA A N 1
ATOM 836 C CA . ALA A 1 109 ? 16.571 14.004 4.028 1.00 31.82 128 ALA A CA 1
ATOM 837 C C . ALA A 1 109 ? 15.270 13.459 4.605 1.00 23.86 128 ALA A C 1
ATOM 838 O O . ALA A 1 109 ? 14.964 12.287 4.424 1.00 24.55 128 ALA A O 1
ATOM 840 N N . GLU A 1 110 ? 14.506 14.301 5.294 1.00 21.94 129 GLU A N 1
ATOM 841 C CA . GLU A 1 110 ? 13.254 13.857 5.911 1.00 23.13 129 GLU A CA 1
ATOM 842 C C . GLU A 1 110 ? 12.007 14.032 5.043 1.00 21.98 129 GLU A C 1
ATOM 843 O O . GLU A 1 110 ? 10.924 13.589 5.417 1.00 24.31 129 GLU A O 1
ATOM 849 N N . SER A 1 111 ? 12.153 14.704 3.911 1.00 22.32 130 SER A N 1
ATOM 850 C CA . SER A 1 111 ? 11.019 14.970 3.029 1.00 27.80 130 SER A CA 1
ATOM 851 C C . SER A 1 111 ? 10.224 13.723 2.638 1.00 28.32 130 SER A C 1
ATOM 852 O O . SER A 1 111 ? 10.803 12.685 2.311 1.00 26.71 130 SER A O 1
ATOM 855 N N . ASP A 1 112 ? 8.897 13.838 2.682 1.00 27.76 131 ASP A N 1
ATOM 856 C CA . ASP A 1 112 ? 7.997 12.744 2.305 1.00 33.60 131 ASP A CA 1
ATOM 857 C C . ASP A 1 112 ? 6.868 13.257 1.406 1.00 28.61 131 ASP A C 1
ATOM 858 O O . ASP A 1 112 ? 6.863 14.429 1.025 1.00 28.09 131 ASP A O 1
ATOM 863 N N . THR A 1 113 ? 5.912 12.389 1.076 1.00 26.65 132 THR A N 1
ATOM 864 C CA . THR A 1 113 ? 4.792 12.765 0.202 1.00 25.17 132 THR A CA 1
ATOM 865 C C . THR A 1 113 ? 3.985 13.963 0.716 1.00 23.58 132 THR A C 1
ATOM 866 O O . THR A 1 113 ? 3.286 14.632 -0.053 1.00 20.37 132 THR A O 1
ATOM 870 N N . GLY A 1 114 ? 4.073 14.225 2.015 1.00 19.33 133 GLY A N 1
ATOM 871 C CA . GLY A 1 114 ? 3.352 15.350 2.587 1.00 16.23 133 GLY A CA 1
ATOM 872 C C . GLY A 1 114 ? 3.873 16.700 2.108 1.00 17.50 133 GLY A C 1
ATOM 873 O O . GLY A 1 114 ? 3.232 17.727 2.341 1.00 21.71 133 GLY A O 1
ATOM 874 N N . ASP A 1 115 ? 5.028 16.704 1.446 1.00 14.38 134 ASP A N 1
ATOM 875 C CA . ASP A 1 115 ? 5.629 17.937 0.943 1.00 14.69 134 ASP A CA 1
ATOM 876 C C . ASP A 1 115 ? 5.219 18.256 -0.499 1.00 22.75 134 ASP A C 1
ATOM 877 O O . ASP A 1 115 ? 5.552 19.331 -1.006 1.00 17.00 134 ASP A O 1
ATOM 882 N N . ASP A 1 116 ? 4.506 17.327 -1.148 1.00 16.29 135 ASP A N 1
ATOM 883 C CA . ASP A 1 116 ? 4.085 17.507 -2.539 1.00 15.04 135 ASP A CA 1
ATOM 884 C C . ASP A 1 116 ? 2.864 18.407 -2.746 1.00 11.53 135 ASP A C 1
ATOM 885 O O . ASP A 1 116 ? 1.827 18.226 -2.110 1.00 18.19 135 ASP A O 1
ATOM 890 N N . TRP A 1 117 ? 2.996 19.359 -3.665 1.00 16.58 136 TRP A N 1
ATOM 891 C CA . TRP A 1 117 ? 1.916 20.281 -4.001 1.00 16.95 136 TRP A CA 1
ATOM 892 C C . TRP A 1 117 ? 1.716 20.304 -5.517 1.00 23.66 136 TRP A C 1
ATOM 893 O O . TRP A 1 117 ? 2.683 20.415 -6.273 1.00 20.27 136 TRP A O 1
ATOM 904 N N . THR A 1 118 ? 0.465 20.196 -5.952 1.00 17.03 137 THR A N 1
ATOM 905 C CA . THR A 1 118 ? 0.153 20.224 -7.373 1.00 15.09 137 THR A CA 1
ATOM 906 C C . THR A 1 118 ? 0.025 21.671 -7.803 1.00 14.33 137 THR A C 1
ATOM 907 O O . THR A 1 118 ? -0.688 22.451 -7.169 1.00 21.35 137 THR A O 1
ATOM 911 N N . VAL A 1 119 ? 0.725 22.042 -8.864 1.00 14.76 138 VAL A N 1
ATOM 912 C CA . VAL A 1 119 ? 0.655 23.410 -9.348 1.00 17.24 138 VAL A CA 1
ATOM 913 C C . VAL A 1 119 ? -0.570 23.541 -10.243 1.00 22.50 138 VAL A C 1
ATOM 914 O O . VAL A 1 119 ? -0.708 22.825 -11.235 1.00 19.89 138 VAL A O 1
ATOM 918 N N . ILE A 1 120 ? -1.465 24.448 -9.877 1.00 20.60 139 ILE A N 1
ATOM 919 C CA . ILE A 1 120 ? -2.677 24.643 -10.655 1.00 25.88 139 ILE A CA 1
ATOM 920 C C . ILE A 1 120 ? -2.619 25.920 -11.477 1.00 25.97 139 ILE A C 1
ATOM 921 O O . ILE A 1 120 ? -2.970 26.999 -10.999 1.00 28.06 139 ILE A O 1
ATOM 926 N N . CYS A 1 121 ? -2.128 25.795 -12.704 1.00 24.56 140 CYS A N 1
ATOM 927 C CA . CYS A 1 121 ? -2.070 26.922 -13.615 1.00 26.01 140 CYS A CA 1
ATOM 928 C C . CYS A 1 121 ? -2.735 26.530 -14.936 1.00 32.54 140 CYS A C 1
ATOM 929 O O . CYS A 1 121 ? -2.955 25.347 -15.196 1.00 30.16 140 CYS A O 1
ATOM 932 N N . ASN A 1 122 ? -3.085 27.519 -15.751 1.00 35.88 141 ASN A N 1
ATOM 933 C CA . ASN A 1 122 ? -3.741 27.237 -17.023 1.00 46.03 141 ASN A CA 1
ATOM 934 C C . ASN A 1 122 ? -2.737 27.019 -18.137 1.00 46.65 141 ASN A C 1
ATOM 935 O O . ASN A 1 122 ? -1.637 27.570 -18.113 1.00 40.67 141 ASN A O 1
ATOM 940 N N . GLY A 1 123 ? -3.131 26.218 -19.121 1.00 51.93 142 GLY A N 1
ATOM 941 C CA . GLY A 1 123 ? -2.227 25.900 -20.208 1.00 57.24 142 GLY A CA 1
ATOM 942 C C . GLY A 1 123 ? -1.367 24.789 -19.643 1.00 57.57 142 GLY A C 1
ATOM 943 O O . GLY A 1 123 ? -1.832 24.031 -18.791 1.00 51.15 142 GLY A O 1
ATOM 944 N N . ASP A 1 124 ? -0.126 24.666 -20.091 1.00 57.49 143 ASP A N 1
ATOM 945 C CA . ASP A 1 124 ? 0.707 23.618 -19.528 1.00 67.33 143 ASP A CA 1
ATOM 946 C C . ASP A 1 124 ? 2.173 23.994 -19.465 1.00 58.62 143 ASP A C 1
ATOM 947 O O . ASP A 1 124 ? 3.022 23.389 -20.112 1.00 70.78 143 ASP A O 1
ATOM 952 N N . GLU A 1 125 ? 2.449 25.018 -18.667 1.00 54.21 144 GLU A N 1
ATOM 953 C CA . GLU A 1 125 ? 3.792 25.516 -18.445 1.00 52.06 144 GLU A CA 1
ATOM 954 C C . GLU A 1 125 ? 3.672 26.743 -17.552 1.00 45.56 144 GLU A C 1
ATOM 955 O O . GLU A 1 125 ? 3.290 27.826 -18.000 1.00 34.20 144 GLU A O 1
ATOM 961 N N . TRP A 1 126 ? 3.971 26.533 -16.275 1.00 33.59 145 TRP A N 1
ATOM 962 C CA . TRP A 1 126 ? 3.914 27.565 -15.255 1.00 28.16 145 TRP A CA 1
ATOM 963 C C . TRP A 1 126 ? 4.623 28.829 -15.711 1.00 30.22 145 TRP A C 1
ATOM 964 O O . TRP A 1 126 ? 5.845 28.851 -15.818 1.00 32.16 145 TRP A O 1
ATOM 975 N N . LEU A 1 127 ? 3.847 29.878 -15.979 1.00 28.93 146 LEU A N 1
ATOM 976 C CA . LEU A 1 127 ? 4.395 31.158 -16.422 1.00 33.55 146 LEU A CA 1
ATOM 977 C C . LEU A 1 127 ? 4.501 32.099 -15.224 1.00 37.58 146 LEU A C 1
ATOM 978 O O . LEU A 1 127 ? 3.601 32.164 -14.384 1.00 38.21 146 LEU A O 1
ATOM 983 N N . GLU A 1 128 ? 5.605 32.830 -15.151 1.00 35.71 147 GLU A N 1
ATOM 984 C CA . GLU A 1 128 ? 5.842 33.755 -14.054 1.00 33.26 147 GLU A CA 1
ATOM 985 C C . GLU A 1 128 ? 4.837 34.905 -14.015 1.00 40.18 147 GLU A C 1
ATOM 986 O O . GLU A 1 128 ? 4.712 35.594 -13.002 1.00 31.21 147 GLU A O 1
ATOM 992 N N . SER A 1 129 ? 4.112 35.093 -15.114 1.00 38.98 148 SER A N 1
ATOM 993 C CA . SER A 1 129 ? 3.141 36.180 -15.228 1.00 42.25 148 SER A CA 1
ATOM 994 C C . SER A 1 129 ? 1.700 35.786 -14.925 1.00 43.42 148 SER A C 1
ATOM 995 O O . SER A 1 129 ? 0.789 36.604 -15.057 1.00 45.87 148 SER A O 1
ATOM 998 N N . GLU A 1 130 ? 1.477 34.546 -14.522 1.00 37.15 149 GLU A N 1
ATOM 999 C CA . GLU A 1 130 ? 0.115 34.128 -14.257 1.00 35.8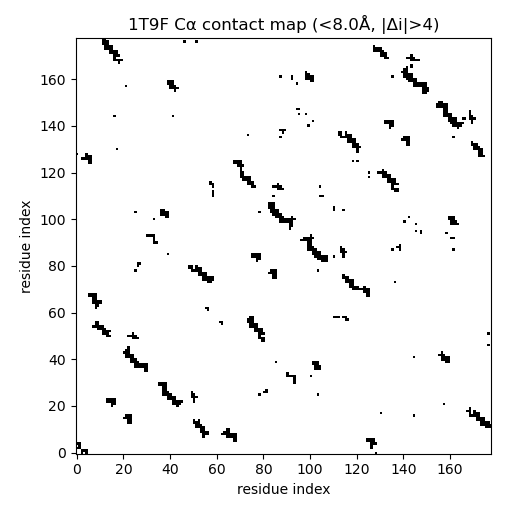4 149 GLU A CA 1
ATOM 1000 C C . GLU A 1 130 ? -0.147 33.851 -12.790 1.00 35.39 149 GLU A C 1
ATOM 1001 O O . GLU A 1 130 ? 0.781 33.659 -12.001 1.00 30.63 149 GLU A O 1
ATOM 1007 N N . GLN A 1 131 ? -1.422 33.854 -12.424 1.00 31.44 150 GLN A N 1
ATOM 1008 C CA . GLN A 1 131 ? -1.788 33.561 -11.058 1.00 30.28 150 GLN A CA 1
ATOM 1009 C C . GLN A 1 131 ? -1.933 32.053 -11.039 1.00 32.33 150 GLN A C 1
ATOM 1010 O O . GLN A 1 131 ? -2.091 31.429 -12.090 1.00 33.78 150 GLN A O 1
ATOM 1016 N N . PHE A 1 132 ? -1.875 31.466 -9.853 1.00 20.93 151 PHE A N 1
ATOM 1017 C CA . PHE A 1 132 ? -1.982 30.028 -9.736 1.00 24.48 151 PHE A CA 1
ATOM 1018 C C . PHE A 1 132 ? -2.422 29.640 -8.341 1.00 24.54 151 PHE A C 1
ATOM 1019 O O . PHE A 1 132 ? -2.466 30.472 -7.436 1.00 23.90 151 PHE A O 1
ATOM 1027 N N . LYS A 1 133 ? -2.769 28.372 -8.180 1.00 20.08 152 LYS A N 1
ATOM 1028 C CA . LYS A 1 133 ? -3.138 27.853 -6.880 1.00 21.94 152 LYS A CA 1
ATOM 1029 C C . LYS A 1 133 ? -2.202 26.677 -6.635 1.00 21.91 152 LYS A C 1
ATOM 1030 O O . LYS A 1 133 ? -1.544 26.188 -7.563 1.00 22.08 152 LYS A O 1
ATOM 1036 N N . LEU A 1 134 ? -2.120 26.241 -5.388 1.00 15.13 153 LEU A N 1
ATOM 1037 C CA . LEU A 1 134 ? -1.288 25.105 -5.032 1.00 17.30 153 LEU A CA 1
ATOM 1038 C C . LEU A 1 134 ? -2.165 24.176 -4.230 1.00 13.83 153 LEU A C 1
ATOM 1039 O O . LEU A 1 134 ? -2.640 24.529 -3.152 1.00 22.19 153 LEU A O 1
ATOM 1044 N N . ARG A 1 135 ? -2.378 22.981 -4.759 1.00 14.51 154 ARG A N 1
ATOM 1045 C CA . ARG A 1 135 ? -3.224 22.016 -4.085 1.00 18.83 154 ARG A CA 1
ATOM 1046 C C . ARG A 1 135 ? -2.398 20.890 -3.482 1.00 17.50 154 ARG A C 1
ATOM 1047 O O . ARG A 1 135 ? -1.681 20.192 -4.195 1.00 18.72 154 ARG A O 1
ATOM 1055 N N . HIS A 1 136 ? -2.501 20.714 -2.168 1.00 15.47 155 HIS A N 1
ATOM 1056 C CA . HIS A 1 136 ? -1.750 19.666 -1.489 1.00 17.47 155 HIS A CA 1
ATOM 1057 C C . HIS A 1 136 ? -2.115 18.323 -2.114 1.00 29.13 155 HIS A C 1
ATOM 1058 O O . HIS A 1 136 ? -3.286 17.934 -2.140 1.00 23.05 155 HIS A O 1
ATOM 1065 N N . ALA A 1 137 ? -1.105 17.620 -2.610 1.00 20.80 156 ALA A N 1
ATOM 1066 C CA . ALA A 1 137 ? -1.314 16.341 -3.263 1.00 26.82 156 ALA A CA 1
ATOM 1067 C C . ALA A 1 137 ? -1.967 15.272 -2.392 1.00 31.22 156 ALA A C 1
ATOM 1068 O O . ALA A 1 137 ? -2.929 14.630 -2.813 1.00 26.75 156 ALA A O 1
ATOM 1070 N N . VAL A 1 138 ? -1.451 15.082 -1.183 1.00 24.58 157 VAL A N 1
ATOM 1071 C CA . VAL A 1 138 ? -1.978 14.057 -0.296 1.00 28.01 157 VAL A CA 1
ATOM 1072 C C . VAL A 1 138 ? -3.366 14.316 0.283 1.00 35.31 157 VAL A C 1
ATOM 1073 O O . VAL A 1 138 ? -4.182 13.398 0.351 1.00 28.08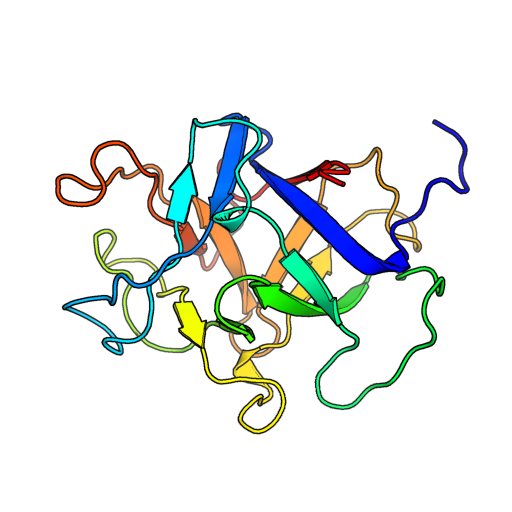 157 VAL A O 1
ATOM 1077 N N . THR A 1 139 ? -3.645 15.551 0.698 1.00 35.67 158 THR A N 1
ATOM 1078 C CA . THR A 1 139 ? -4.950 15.870 1.277 1.00 30.59 158 THR A CA 1
ATOM 1079 C C . THR A 1 139 ? -5.911 16.580 0.326 1.00 29.07 158 THR A C 1
ATOM 1080 O O . THR A 1 139 ? -7.123 16.534 0.518 1.00 34.19 158 THR A O 1
ATOM 1084 N N . GLY A 1 140 ? -5.376 17.249 -0.688 1.00 29.90 159 GLY A N 1
ATOM 1085 C CA . GLY A 1 140 ? -6.225 17.957 -1.632 1.00 26.32 159 GLY A CA 1
ATOM 1086 C C . GLY A 1 140 ? -6.556 19.384 -1.222 1.00 26.34 159 GLY A C 1
ATOM 1087 O O . GLY A 1 140 ? -7.235 20.107 -1.956 1.00 31.61 159 GLY A O 1
ATOM 1088 N N . SER A 1 141 ? -6.076 19.798 -0.053 1.00 28.60 160 SER A N 1
ATOM 1089 C CA . SER A 1 141 ? -6.341 21.144 0.443 1.00 23.42 160 SER A CA 1
ATOM 1090 C C . SER A 1 141 ? -5.551 22.180 -0.332 1.00 28.84 160 SER A C 1
ATOM 1091 O O . SER A 1 141 ? -4.408 21.939 -0.729 1.00 23.36 160 SER A O 1
ATOM 1094 N N . TYR A 1 142 ? -6.171 23.336 -0.543 1.00 23.65 161 TYR A N 1
ATOM 1095 C CA . TYR A 1 142 ? -5.543 24.425 -1.263 1.00 17.93 161 TYR A CA 1
ATOM 1096 C C . TYR A 1 142 ? -4.767 25.308 -0.291 1.00 23.69 161 TYR A C 1
ATOM 1097 O O . TYR A 1 142 ? -5.220 25.567 0.828 1.00 21.29 161 TYR A O 1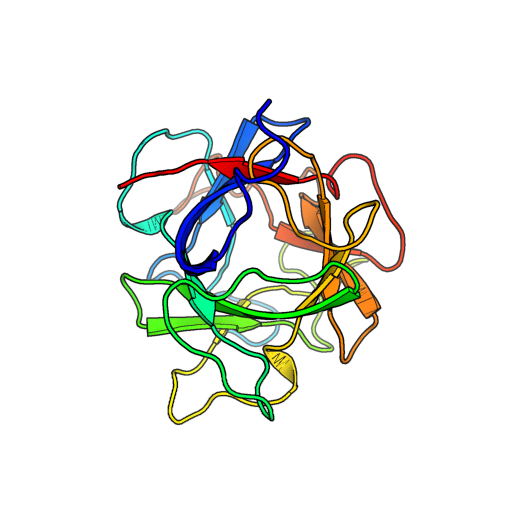
ATOM 1106 N N . LEU A 1 143 ? -3.590 25.754 -0.709 1.00 19.19 162 LEU A N 1
ATOM 1107 C CA . LEU A 1 143 ? -2.785 26.634 0.134 1.00 18.10 162 LEU A CA 1
ATOM 1108 C C . LEU A 1 143 ? -3.559 27.948 0.116 1.00 13.12 162 LEU A C 1
ATOM 1109 O O . LEU A 1 143 ? -3.795 28.502 -0.956 1.00 15.98 162 LEU A O 1
ATOM 1114 N N . SER A 1 144 ? -3.965 28.441 1.283 1.00 17.70 163 SER A N 1
ATOM 1115 C CA . SER A 1 144 ? -4.748 29.676 1.321 1.00 19.54 163 SER A CA 1
ATOM 1116 C C . SER A 1 144 ? -4.541 30.507 2.572 1.00 18.67 163 SER A C 1
ATOM 1117 O O . SER A 1 144 ? -4.176 29.985 3.625 1.00 20.90 163 SER A O 1
ATOM 1120 N N . LEU A 1 145 ? -4.771 31.809 2.445 1.00 21.67 164 LEU A N 1
ATOM 1121 C CA . LEU A 1 145 ? -4.691 32.689 3.599 1.00 19.45 164 LEU A CA 1
ATOM 1122 C C . LEU A 1 145 ? -6.078 32.529 4.225 1.00 24.69 164 LEU A C 1
ATOM 1123 O O . LEU A 1 145 ? -7.096 32.646 3.532 1.00 29.08 164 LEU A O 1
ATOM 1128 N N . SER A 1 146 ? -6.117 32.224 5.515 1.00 23.87 165 SER A N 1
ATOM 1129 C CA . SER A 1 146 ? -7.381 32.035 6.222 1.00 28.68 165 SER A CA 1
ATOM 1130 C C . SER A 1 146 ? -8.107 33.357 6.399 1.00 32.54 165 SER A C 1
ATOM 1131 O O . SER A 1 146 ? -9.321 33.386 6.584 1.00 33.83 165 SER A O 1
ATOM 1134 N N . GLY A 1 147 ? -7.353 34.451 6.346 1.00 34.31 166 GLY A N 1
ATOM 1135 C CA . GLY A 1 147 ? -7.941 35.766 6.521 1.00 34.98 166 GLY A CA 1
ATOM 1136 C C . GLY A 1 147 ? -7.682 36.246 7.936 1.00 36.96 166 GLY A C 1
ATOM 1137 O O . GLY A 1 147 ? -7.992 37.380 8.296 1.00 37.58 166 GLY A O 1
ATOM 1138 N N . GLN A 1 148 ? -7.111 35.363 8.747 1.00 38.43 167 GLN A N 1
ATOM 1139 C CA . GLN A 1 148 ? -6.784 35.690 10.124 1.00 34.20 167 GLN A CA 1
ATOM 1140 C C . GLN A 1 148 ? -5.351 36.188 10.196 1.00 33.80 167 GLN A C 1
ATOM 1141 O O . GLN A 1 148 ? -4.536 35.887 9.325 1.00 33.53 167 GLN A O 1
ATOM 1147 N N . GLN A 1 149 ? -5.053 36.954 11.238 1.00 32.46 168 GLN A N 1
ATOM 1148 C CA . GLN A 1 149 ? -3.714 37.488 11.448 1.00 28.84 168 GLN A CA 1
ATOM 1149 C C . GLN A 1 149 ? -3.239 37.090 12.840 1.00 34.11 168 GLN A C 1
ATOM 1150 O O . GLN A 1 149 ? -4.047 36.943 13.760 1.00 36.68 168 GLN A O 1
ATOM 1156 N N . PHE A 1 150 ? -1.932 36.917 12.992 1.00 24.96 169 PHE A N 1
ATOM 1157 C CA . PHE A 1 150 ? -1.363 36.546 14.277 1.00 27.15 169 PHE A CA 1
ATOM 1158 C C . PHE A 1 150 ? -1.045 37.774 15.109 1.00 33.71 169 PHE A C 1
ATOM 1159 O O . PHE A 1 150 ? -1.000 38.897 14.598 1.00 24.98 169 PHE A O 1
ATOM 1167 N N . GLY A 1 151 ? -0.821 37.534 16.398 1.00 35.76 170 GLY A N 1
ATOM 1168 C CA . GLY A 1 151 ? -0.449 38.591 17.316 1.00 27.14 170 GLY A CA 1
ATOM 1169 C C . GLY A 1 151 ? 1.017 38.323 17.587 1.00 34.55 170 GLY A C 1
ATOM 1170 O O . GLY A 1 151 ? 1.647 37.575 16.835 1.00 27.88 170 GLY A O 1
ATOM 1171 N N . ARG A 1 152 ? 1.570 38.907 18.645 1.00 32.53 171 ARG A N 1
ATOM 1172 C CA . ARG A 1 152 ? 2.979 38.691 18.976 1.00 29.52 171 ARG A CA 1
ATOM 1173 C C . ARG A 1 152 ? 3.225 37.192 19.147 1.00 27.75 171 ARG A C 1
ATOM 1174 O O . ARG A 1 152 ? 2.304 36.442 19.462 1.00 33.34 171 ARG A O 1
ATOM 1182 N N . PRO A 1 153 ? 4.471 36.734 18.953 1.00 26.19 172 PRO A N 1
ATOM 1183 C CA . PRO A 1 153 ? 5.684 37.472 18.589 1.00 26.84 172 PRO A CA 1
ATOM 1184 C C . PRO A 1 153 ? 5.826 37.712 17.086 1.00 25.46 172 PRO A C 1
ATOM 1185 O O . PRO A 1 153 ? 6.896 38.097 16.615 1.00 28.10 172 PRO A O 1
ATOM 1189 N N . ILE A 1 154 ? 4.750 37.472 16.341 1.00 24.66 173 ILE A N 1
ATOM 1190 C CA . ILE A 1 154 ? 4.746 37.659 14.887 1.00 25.37 173 ILE A CA 1
ATOM 1191 C C . ILE A 1 154 ? 3.519 38.478 14.511 1.00 24.11 173 ILE A C 1
ATOM 1192 O O . ILE A 1 154 ? 2.754 38.109 13.622 1.00 26.04 173 ILE A O 1
ATOM 1197 N N . HIS A 1 155 ? 3.350 39.603 15.199 1.00 24.41 174 HIS A N 1
ATOM 1198 C CA . HIS A 1 155 ? 2.215 40.490 14.997 1.00 19.18 174 HIS A CA 1
ATOM 1199 C C . HIS A 1 155 ? 1.957 40.991 13.583 1.00 17.58 174 HIS A C 1
ATOM 1200 O O . HIS A 1 155 ? 2.839 41.541 12.926 1.00 19.98 174 HIS A O 1
ATOM 1207 N N . GLY A 1 156 ? 0.723 40.813 13.130 1.00 19.47 175 GLY A N 1
ATOM 1208 C CA . GLY A 1 156 ? 0.341 41.276 11.810 1.00 24.14 175 GLY A CA 1
ATOM 1209 C C . GLY A 1 156 ? 0.550 40.278 10.685 1.00 25.33 175 GLY A C 1
ATOM 1210 O O . GLY A 1 156 ? 0.095 40.507 9.567 1.00 28.06 175 GLY A O 1
ATOM 1211 N N . GLN A 1 157 ? 1.240 39.179 10.959 1.00 20.96 176 GLN A N 1
ATOM 1212 C CA . GLN A 1 157 ? 1.478 38.180 9.922 1.00 17.60 176 GLN A CA 1
ATOM 1213 C C . GLN A 1 157 ? 0.203 37.374 9.684 1.00 21.38 176 GLN A C 1
ATOM 1214 O O . GLN A 1 157 ? -0.511 37.028 10.629 1.00 21.39 176 GLN A O 1
ATOM 1220 N N . ARG A 1 158 ? -0.095 37.092 8.419 1.00 20.95 177 ARG A N 1
ATOM 1221 C CA . ARG A 1 158 ? -1.312 36.358 8.078 1.00 23.16 177 ARG A CA 1
ATOM 1222 C C . ARG A 1 158 ? -1.215 34.844 8.238 1.00 22.67 177 ARG A C 1
ATOM 1223 O O . ARG A 1 158 ? -0.179 34.241 7.947 1.00 19.49 177 ARG A O 1
ATOM 1231 N N . GLU A 1 159 ? -2.306 34.237 8.707 1.00 17.81 178 GLU A N 1
ATOM 1232 C CA . GLU A 1 159 ? -2.348 32.791 8.889 1.00 24.64 178 GLU A CA 1
ATOM 1233 C C . GLU A 1 159 ? -2.487 32.113 7.529 1.00 19.11 178 GLU A C 1
ATOM 1234 O O . GLU A 1 159 ? -3.314 32.511 6.707 1.00 21.73 178 GLU A O 1
ATOM 1240 N N . VAL A 1 160 ? -1.652 31.105 7.303 1.00 22.11 179 VAL A N 1
ATOM 1241 C CA . VAL A 1 160 ? -1.659 30.325 6.074 1.00 16.88 179 VAL A CA 1
ATOM 1242 C C . VAL A 1 160 ? -2.212 28.945 6.448 1.00 16.94 179 VAL A C 1
ATOM 1243 O O . VAL A 1 160 ? -1.755 28.321 7.417 1.00 21.65 179 VAL A O 1
ATOM 1247 N N . VAL A 1 161 ? -3.192 28.467 5.694 1.00 19.97 180 VAL A N 1
ATOM 1248 C CA . VAL A 1 161 ? -3.794 27.175 5.998 1.00 24.10 180 VAL A CA 1
ATOM 1249 C C . VAL A 1 161 ? -4.199 26.402 4.750 1.00 26.36 180 VAL A C 1
ATOM 1250 O O . VAL A 1 161 ? -4.016 26.864 3.623 1.00 21.67 180 VAL A O 1
ATOM 1254 N N . GLY A 1 162 ? -4.769 25.222 4.980 1.00 26.58 181 GLY A N 1
ATOM 1255 C CA . GLY A 1 162 ? -5.219 24.377 3.892 1.00 26.55 181 GLY A CA 1
ATOM 1256 C C . GLY A 1 162 ? -6.735 24.355 3.905 1.00 24.92 181 GLY A C 1
ATOM 1257 O O . GLY A 1 162 ? -7.345 23.923 4.880 1.00 29.10 181 GLY A O 1
ATOM 1258 N N . THR A 1 163 ? -7.345 24.838 2.832 1.00 24.48 182 THR A N 1
ATOM 1259 C CA . THR A 1 163 ? -8.794 24.868 2.754 1.00 30.93 182 THR A CA 1
ATOM 1260 C C . THR A 1 163 ? -9.319 23.770 1.839 1.00 31.83 182 THR A C 1
ATOM 1261 O O . THR A 1 163 ? -8.713 23.467 0.811 1.00 32.83 182 THR A O 1
ATOM 1265 N N . ASP A 1 164 ? -10.440 23.162 2.219 1.00 33.67 183 ASP A N 1
ATOM 1266 C CA . ASP A 1 164 ? -11.033 22.113 1.399 1.00 30.68 183 ASP A CA 1
ATOM 1267 C C . ASP A 1 164 ? -11.448 22.693 0.054 1.00 25.46 183 ASP A C 1
ATOM 1268 O O . ASP A 1 164 ? -11.349 22.030 -0.970 1.00 37.77 183 ASP A O 1
ATOM 1273 N N . SER A 1 165 ? -11.892 23.941 0.049 1.00 29.97 184 SER A N 1
ATOM 1274 C CA . SER A 1 165 ? -12.313 24.563 -1.198 1.00 27.24 184 SER A CA 1
ATOM 1275 C C . SER A 1 165 ? -11.505 25.813 -1.530 1.00 32.01 184 SER A C 1
ATOM 1276 O O . SER A 1 165 ? -10.810 26.365 -0.679 1.00 31.39 184 SER A O 1
ATOM 1279 N N . ILE A 1 166 ? -11.603 26.248 -2.781 1.00 30.62 185 ILE A N 1
ATOM 1280 C CA . ILE A 1 166 ? -10.900 27.429 -3.240 1.00 34.03 185 ILE A CA 1
ATOM 1281 C C . ILE A 1 166 ? -11.574 28.663 -2.653 1.00 38.86 185 ILE A C 1
ATOM 1282 O O . ILE A 1 166 ? -12.793 28.805 -2.723 1.00 38.25 185 ILE A O 1
ATOM 1287 N N . THR A 1 167 ? -10.781 29.553 -2.069 1.00 35.03 186 THR A N 1
ATOM 1288 C CA . THR A 1 167 ? -11.325 30.764 -1.476 1.00 33.19 186 THR A CA 1
ATOM 1289 C C . THR A 1 167 ? -10.685 32.014 -2.068 1.00 33.13 186 THR A C 1
ATOM 1290 O O . THR A 1 167 ? -9.902 31.938 -3.023 1.00 31.78 186 THR A O 1
ATOM 1294 N N . GLY A 1 168 ? -11.033 33.164 -1.499 1.00 26.68 187 GLY A N 1
ATOM 1295 C CA . GLY A 1 168 ? -10.484 34.422 -1.967 1.00 25.97 187 GLY A CA 1
ATOM 1296 C C . GLY A 1 168 ? -9.044 34.592 -1.515 1.00 21.91 187 GLY A C 1
ATOM 1297 O O . GLY A 1 168 ? -8.409 35.609 -1.804 1.00 31.59 187 GLY A O 1
ATOM 1298 N N . GLY A 1 169 ? -8.532 33.600 -0.794 1.00 22.65 188 GLY A N 1
ATOM 1299 C CA . GLY A 1 169 ? -7.155 33.660 -0.329 1.00 23.78 188 GLY A CA 1
ATOM 1300 C C . GLY A 1 169 ? -6.305 32.571 -0.965 1.00 23.03 188 GLY A C 1
ATOM 1301 O O . GLY A 1 169 ? -5.143 32.394 -0.598 1.00 23.41 188 GLY A O 1
ATOM 1302 N N . SER A 1 170 ? -6.876 31.859 -1.937 1.00 21.07 189 SER A N 1
ATOM 1303 C CA . SER A 1 170 ? -6.185 30.756 -2.616 1.00 19.43 189 SER A CA 1
ATOM 1304 C C . SER A 1 170 ? -5.348 31.129 -3.841 1.00 16.53 189 SER A C 1
ATOM 1305 O O . SER A 1 170 ? -4.547 30.323 -4.314 1.00 21.03 189 SER A O 1
ATOM 1308 N N . ALA A 1 171 ? -5.521 32.337 -4.360 1.00 19.01 190 ALA A N 1
ATOM 1309 C CA . ALA A 1 171 ? -4.770 32.748 -5.540 1.00 17.20 190 ALA A CA 1
ATOM 1310 C C . ALA A 1 171 ? -3.391 33.315 -5.202 1.00 19.32 190 ALA A C 1
ATOM 1311 O O . ALA A 1 171 ? -3.266 34.213 -4.374 1.00 13.82 190 ALA A O 1
ATOM 1313 N N . TRP A 1 172 ? -2.359 32.781 -5.849 1.00 12.34 191 TRP A N 1
ATOM 1314 C CA . TRP A 1 172 ? -0.994 33.246 -5.629 1.00 20.80 191 TRP A CA 1
ATOM 1315 C C . TRP A 1 172 ? -0.354 33.698 -6.933 1.00 18.94 191 TRP A C 1
ATOM 1316 O O . TRP A 1 172 ? -0.802 33.336 -8.026 1.00 21.60 191 TRP A O 1
ATOM 1327 N N . LYS A 1 173 ? 0.714 34.469 -6.791 1.00 18.47 192 LYS A N 1
ATOM 1328 C CA . LYS A 1 173 ? 1.472 35.005 -7.910 1.00 19.32 192 LYS A CA 1
ATOM 1329 C C . LYS A 1 173 ? 2.954 34.902 -7.556 1.00 26.60 192 LYS A C 1
ATOM 1330 O O . LYS A 1 173 ? 3.342 35.147 -6.414 1.00 28.55 192 LYS A O 1
ATOM 1336 N N . VAL A 1 174 ? 3.778 34.543 -8.535 1.00 23.62 193 VAL A N 1
ATOM 1337 C CA . VAL A 1 174 ? 5.211 34.399 -8.319 1.00 31.91 193 VAL A CA 1
ATOM 1338 C C . VAL A 1 174 ? 5.955 35.686 -8.651 1.00 37.20 193 VAL A C 1
ATOM 1339 O O . VAL A 1 174 ? 5.493 36.490 -9.455 1.00 41.85 193 VAL A O 1
ATOM 1343 N N . ALA A 1 175 ? 7.105 35.881 -8.016 1.00 43.72 194 ALA A N 1
ATOM 1344 C CA . ALA A 1 175 ? 7.932 37.059 -8.255 1.00 42.95 194 ALA A CA 1
ATOM 1345 C C . ALA A 1 175 ? 9.384 36.697 -7.962 1.00 48.32 194 ALA A C 1
ATOM 1346 O O . ALA A 1 175 ? 9.676 35.940 -7.030 1.00 34.61 194 ALA A O 1
ATOM 1348 N N . GLU A 1 176 ? 10.303 37.222 -8.761 1.00 48.23 195 GLU A N 1
ATOM 1349 C CA . GLU A 1 176 ? 11.703 36.921 -8.528 1.00 55.29 195 GLU A CA 1
ATOM 1350 C C . GLU A 1 176 ? 12.264 37.787 -7.417 1.00 55.48 195 GLU A C 1
ATOM 1351 O O . GLU A 1 176 ? 12.378 39.004 -7.564 1.00 61.47 195 GLU A O 1
ATOM 1357 N N . GLY A 1 177 ? 12.593 37.156 -6.295 1.00 61.31 196 GLY A N 1
ATOM 1358 C CA . GLY A 1 177 ? 13.175 37.894 -5.192 1.00 65.49 196 GLY A CA 1
ATOM 1359 C C . GLY A 1 177 ? 14.590 38.222 -5.620 1.00 68.22 196 GLY A C 1
ATOM 1360 O O . GLY A 1 177 ? 14.943 39.386 -5.829 1.00 63.76 196 GLY A O 1
ATOM 1361 N N . ILE A 1 178 ? 15.399 37.176 -5.762 1.00 67.90 197 ILE A N 1
ATOM 1362 C CA . ILE A 1 178 ? 16.781 37.307 -6.198 1.00 67.52 197 ILE A CA 1
ATOM 1363 C C . ILE A 1 178 ? 17.238 35.976 -6.789 1.00 69.46 197 ILE A C 1
ATOM 1364 O O . ILE A 1 178 ? 18.047 35.287 -6.134 1.00 71.49 197 ILE A O 1
#

Sequence (178 aa):
GSDEDFVTCYSVLKFINANDGSRLHSHDVKYGSGSGQQSVTAVKNSDDINSHWQIFPALNAKCNRGDAIKCGDKIRLKHLTTGTFLHSHHFTAPLSKQHQEVSAFGSEAESDTGDDWTVICNGDEWLESEQFKLRHAVTGSYLSLSGQQFGRPIHGQREVVGTDSITGGSAWKVAEGI